Protein AF-A0A9D6KT44-F1 (afdb_monomer)

Sequence (213 aa):
MSDDQQPDPRRIDWAKLRASAAQQHIAELLDRRTWTWRRISSAVAGVVLLVVVSLWVWIYWGLPQVPNADALWALNRQQSTMFLDRNGQVLGVRGPYYGQRVHLHDLPTFVPQAFIAIEDRRFYEHEGVDRMAILRAVLANLRAGETRQGASTISQQLARNLFLTPEQSINRKLREMVLASRIERRLTKDEILELYLNRVYLGDQAFGAPKRR

Nearest PDB structures (foldseek):
  3nb6-assembly1_A-2  TM=9.411E-01  e=3.541E-09  Aquifex aeolicus
  2oqo-assembly1_A-2  TM=9.446E-01  e=1.008E-08  Aquifex aeolicus VF5
  3hzs-assembly1_A  TM=8.465E-01  e=2.247E-06  Staphylococcus aureus subsp. aureus MW2
  3dwk-assembly3_C  TM=6.465E-01  e=4.412E-07  Staphylococcus aureus subsp. aureus COL
  3dwk-assembly2_B  TM=6.461E-01  e=5.900E-07  Staphylococcus aureus subsp. aureus COL

Mean predicted aligned error: 12.32 Å

Radius of gyration: 33.9 Å; Cα contacts (8 Å, |Δi|>4): 181; chains: 1; bounding box: 52×41×135 Å

Secondary structure (DSSP, 8-state):
--------TT---HHHHHHHHHHHHHHHHHHHHHHHHHHHHHHHHHHHHHHHHHHHHHHHTTPPP---HHHHHHTT----EEEE-TTS-EEEEES-EE-SPPPGGGS-THHHHHHHHHH-TTGGGSSS--HHHHHHHHHHHHHHTS-------HHHHHHHHHH--S---HHHHHHHHHHHHHHHTTS-HHHHHHHHHHHSEEETTEES-----

Structure (mmCIF, N/CA/C/O backbone):
data_AF-A0A9D6KT44-F1
#
_entry.i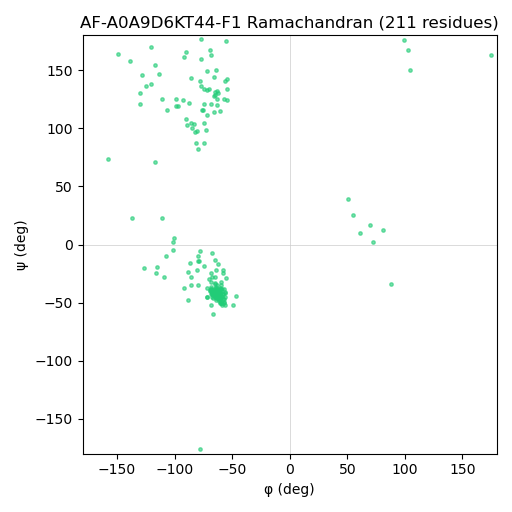d   AF-A0A9D6KT44-F1
#
loop_
_atom_site.group_PDB
_atom_site.id
_atom_site.type_symbol
_atom_site.label_atom_id
_atom_site.label_alt_id
_atom_site.label_comp_id
_atom_site.label_asym_id
_atom_site.label_entity_id
_atom_site.label_seq_id
_atom_site.pdbx_PDB_ins_code
_atom_site.Cartn_x
_atom_site.Cartn_y
_atom_site.Cartn_z
_atom_site.occupancy
_atom_site.B_iso_or_equiv
_atom_site.auth_seq_id
_atom_site.auth_comp_id
_atom_site.auth_asym_id
_atom_site.auth_atom_id
_atom_site.pdbx_PDB_model_num
ATOM 1 N N . MET A 1 1 ? 8.731 -19.744 -92.301 1.00 46.28 1 MET A N 1
ATOM 2 C CA . MET A 1 1 ? 10.198 -19.601 -92.268 1.00 46.28 1 MET A CA 1
ATOM 3 C C . MET A 1 1 ? 10.530 -18.788 -91.024 1.00 46.28 1 MET A C 1
ATOM 5 O O . MET A 1 1 ? 10.493 -17.568 -91.072 1.00 46.28 1 MET A O 1
ATOM 9 N N . SER A 1 2 ? 10.653 -19.451 -89.876 1.00 46.78 2 SER A N 1
ATOM 10 C CA . SER A 1 2 ? 11.045 -18.821 -88.611 1.00 46.78 2 SER A CA 1
ATOM 11 C C . SER A 1 2 ? 12.563 -18.900 -88.522 1.00 46.78 2 SER A C 1
ATOM 13 O O . SER A 1 2 ? 13.105 -19.995 -88.399 1.00 46.78 2 SER A O 1
ATOM 15 N N . ASP A 1 3 ? 13.218 -17.755 -88.685 1.00 51.78 3 ASP A N 1
ATOM 16 C CA . ASP A 1 3 ? 14.666 -17.607 -88.567 1.00 51.78 3 ASP A CA 1
ATOM 17 C C . ASP A 1 3 ? 15.029 -17.716 -87.078 1.00 51.78 3 ASP A C 1
ATOM 19 O O . ASP A 1 3 ? 14.792 -16.795 -86.293 1.00 51.78 3 ASP A O 1
ATOM 23 N N . ASP A 1 4 ? 15.473 -18.904 -86.667 1.00 55.44 4 ASP A N 1
ATOM 24 C CA . ASP A 1 4 ? 15.859 -19.205 -85.290 1.00 55.44 4 ASP A CA 1
ATOM 25 C C . ASP A 1 4 ? 17.284 -18.687 -85.074 1.00 55.44 4 ASP A C 1
ATOM 27 O O . ASP A 1 4 ? 18.287 -19.353 -85.340 1.00 55.44 4 ASP A O 1
ATOM 31 N N . GLN A 1 5 ? 17.367 -17.413 -84.696 1.00 61.19 5 GLN A N 1
ATOM 32 C CA . GLN A 1 5 ? 18.619 -16.693 -84.522 1.00 61.19 5 GLN A CA 1
ATOM 33 C C . GLN A 1 5 ? 19.289 -17.154 -83.223 1.00 61.19 5 GLN A C 1
ATOM 35 O O . GLN A 1 5 ? 19.084 -16.601 -82.140 1.00 61.19 5 GLN A O 1
ATOM 40 N N . GLN A 1 6 ? 20.079 -18.218 -83.333 1.00 60.72 6 GLN A N 1
ATOM 41 C CA . GLN A 1 6 ? 20.794 -18.806 -82.209 1.00 60.72 6 GLN A CA 1
ATOM 42 C C . GLN A 1 6 ? 21.803 -17.781 -81.646 1.00 60.72 6 GLN A C 1
ATOM 44 O O . GLN A 1 6 ? 22.610 -17.232 -82.403 1.00 60.72 6 GLN A O 1
ATOM 49 N N . PRO A 1 7 ? 21.753 -17.458 -80.340 1.00 59.56 7 PRO A N 1
ATOM 50 C CA . PRO A 1 7 ? 22.531 -16.359 -79.778 1.00 59.56 7 PRO A CA 1
ATOM 51 C C . PRO A 1 7 ? 24.038 -16.633 -79.865 1.00 59.56 7 PRO A C 1
ATOM 53 O O . PRO A 1 7 ? 24.511 -17.678 -79.423 1.00 59.56 7 PRO A O 1
ATOM 56 N N . ASP A 1 8 ? 24.789 -15.670 -80.414 1.00 66.56 8 ASP A N 1
ATOM 57 C CA . ASP A 1 8 ? 26.250 -15.728 -80.540 1.00 66.56 8 ASP A CA 1
ATOM 58 C C . ASP A 1 8 ? 26.914 -15.829 -79.149 1.00 66.56 8 ASP A C 1
ATOM 60 O O . ASP A 1 8 ? 26.848 -14.870 -78.368 1.00 66.56 8 ASP A O 1
ATOM 64 N N . PRO A 1 9 ? 27.594 -16.948 -78.829 1.00 60.88 9 PRO A N 1
ATOM 65 C CA . PRO A 1 9 ? 28.197 -17.176 -77.519 1.00 60.88 9 PRO A CA 1
ATOM 66 C C . PRO A 1 9 ? 29.373 -16.236 -77.205 1.00 60.88 9 PRO A C 1
ATOM 68 O O . PRO A 1 9 ? 29.869 -16.243 -76.079 1.00 60.88 9 PRO A O 1
ATOM 71 N N . ARG A 1 10 ? 29.841 -15.425 -78.166 1.00 66.06 10 ARG A N 1
ATOM 72 C CA . ARG A 1 10 ? 30.948 -14.471 -77.982 1.00 66.06 10 ARG A CA 1
ATOM 73 C C . ARG A 1 10 ? 30.487 -13.023 -77.799 1.00 66.06 10 ARG A C 1
ATOM 75 O O . ARG A 1 10 ? 31.316 -12.153 -77.523 1.00 66.06 10 ARG A O 1
ATOM 82 N N . ARG A 1 11 ? 29.186 -12.735 -77.920 1.00 70.00 11 ARG A N 1
ATOM 83 C CA . ARG A 1 11 ? 28.654 -11.374 -77.788 1.00 70.00 11 ARG A CA 1
ATOM 84 C C . ARG A 1 11 ? 28.408 -11.030 -76.320 1.00 70.00 11 ARG A C 1
ATOM 86 O O . ARG A 1 11 ? 27.397 -11.400 -75.730 1.00 70.00 11 ARG A O 1
ATOM 93 N N . ILE A 1 12 ? 29.341 -10.279 -75.738 1.00 73.69 12 ILE A N 1
ATOM 94 C CA . ILE A 1 12 ? 29.220 -9.763 -74.371 1.00 73.69 12 ILE A CA 1
ATOM 95 C C . ILE A 1 12 ? 28.064 -8.755 -74.314 1.00 73.69 12 ILE A C 1
ATOM 97 O O . ILE A 1 12 ? 28.115 -7.681 -74.918 1.00 73.69 12 ILE A O 1
ATOM 101 N N . ASP A 1 13 ? 27.016 -9.102 -73.569 1.00 80.38 13 ASP A N 1
ATOM 102 C CA . ASP A 1 13 ? 25.871 -8.230 -73.315 1.00 80.38 13 ASP A CA 1
ATOM 103 C C . ASP A 1 13 ? 26.225 -7.213 -72.218 1.00 80.38 13 ASP A C 1
ATOM 105 O O . ASP A 1 13 ? 25.950 -7.382 -71.026 1.00 80.38 13 ASP A O 1
ATOM 109 N N . TRP A 1 14 ? 26.894 -6.139 -72.640 1.00 75.62 14 TRP A N 1
ATOM 110 C CA . TRP A 1 14 ? 27.321 -5.043 -71.771 1.00 75.62 14 TRP A CA 1
ATOM 111 C C . TRP A 1 14 ? 26.160 -4.367 -71.032 1.00 75.62 14 TRP A C 1
ATOM 113 O O . TRP A 1 14 ? 26.375 -3.793 -69.963 1.00 75.62 14 TRP A O 1
ATOM 123 N N . ALA A 1 15 ? 24.937 -4.439 -71.567 1.00 77.94 15 ALA A N 1
ATOM 124 C CA . ALA A 1 15 ? 23.755 -3.892 -70.912 1.00 77.94 15 ALA A CA 1
ATOM 125 C C . ALA A 1 15 ? 23.357 -4.742 -69.698 1.00 77.94 15 ALA A C 1
ATOM 127 O O . ALA A 1 15 ? 23.152 -4.190 -68.615 1.00 77.94 15 ALA A O 1
ATOM 128 N N . LYS A 1 16 ? 23.344 -6.076 -69.836 1.00 77.88 16 LYS A N 1
ATOM 129 C CA . LYS A 1 16 ? 23.102 -6.990 -68.706 1.00 77.88 16 LYS A CA 1
ATOM 130 C C . LYS A 1 16 ? 24.170 -6.871 -67.626 1.00 77.88 16 LYS A C 1
ATOM 132 O O . LYS A 1 16 ? 23.817 -6.776 -66.457 1.00 77.88 16 LYS A O 1
ATOM 137 N N . LEU A 1 17 ? 25.447 -6.800 -68.009 1.00 77.62 17 LEU A N 1
ATOM 138 C CA . LEU A 1 17 ? 26.560 -6.657 -67.061 1.00 77.62 17 LEU A CA 1
ATOM 139 C C . LEU A 1 17 ? 26.494 -5.350 -66.258 1.00 77.62 17 LEU A C 1
ATOM 141 O O . LEU A 1 17 ? 26.732 -5.345 -65.051 1.00 77.62 17 LEU A O 1
ATOM 145 N N . ARG A 1 18 ? 26.136 -4.234 -66.906 1.00 78.06 18 ARG A N 1
ATOM 146 C CA . ARG A 1 18 ? 25.949 -2.946 -66.220 1.00 78.06 18 ARG A CA 1
ATOM 147 C C . ARG A 1 18 ? 24.720 -2.954 -65.312 1.00 78.06 18 ARG A C 1
ATOM 149 O O . ARG A 1 18 ? 24.795 -2.427 -64.205 1.00 78.06 18 ARG A O 1
ATOM 156 N N . ALA A 1 19 ? 23.621 -3.573 -65.743 1.00 77.88 19 ALA A N 1
ATOM 157 C CA . ALA A 1 19 ? 22.413 -3.705 -64.934 1.00 77.88 19 ALA A CA 1
ATOM 158 C C . ALA A 1 19 ? 22.646 -4.584 -63.696 1.00 77.88 19 ALA A C 1
ATOM 160 O O . ALA A 1 19 ? 22.266 -4.188 -62.597 1.00 77.88 19 ALA A O 1
ATOM 161 N N . SER A 1 20 ? 23.333 -5.722 -63.841 1.00 77.69 20 SER A N 1
ATOM 162 C CA . SER A 1 20 ? 23.670 -6.594 -62.713 1.00 77.69 20 SER A CA 1
ATOM 163 C C . SER A 1 20 ? 24.650 -5.931 -61.749 1.00 77.69 20 SER A C 1
ATOM 165 O O . SER A 1 20 ? 24.469 -6.045 -60.543 1.00 77.69 20 SER A O 1
ATOM 167 N N . ALA A 1 21 ? 25.644 -5.186 -62.247 1.00 78.25 21 ALA A N 1
ATOM 168 C CA . ALA A 1 21 ? 26.575 -4.445 -61.395 1.00 78.25 21 ALA A CA 1
ATOM 169 C C . ALA A 1 21 ? 25.874 -3.314 -60.619 1.00 78.25 21 ALA A C 1
ATOM 171 O O . ALA A 1 21 ? 26.105 -3.151 -59.422 1.00 78.25 21 ALA A O 1
ATOM 172 N N . ALA A 1 22 ? 24.965 -2.571 -61.263 1.00 77.25 22 ALA A N 1
ATOM 173 C CA . ALA A 1 22 ? 24.157 -1.547 -60.598 1.00 77.25 22 ALA A CA 1
ATOM 174 C C . ALA A 1 22 ? 23.205 -2.155 -59.552 1.00 77.25 22 ALA A C 1
ATOM 176 O O . ALA A 1 22 ? 23.093 -1.637 -58.443 1.00 77.25 22 ALA A O 1
ATOM 177 N N . GLN A 1 23 ? 22.565 -3.285 -59.872 1.00 79.44 23 GLN A N 1
ATOM 178 C CA . GLN A 1 23 ? 21.708 -4.020 -58.938 1.00 79.44 23 GLN A CA 1
ATOM 179 C C . GLN A 1 23 ? 22.494 -4.568 -57.742 1.00 79.44 23 GLN A C 1
ATOM 181 O O . GLN A 1 23 ? 22.032 -4.439 -56.612 1.00 79.44 23 GLN A O 1
ATOM 186 N N . GLN A 1 24 ? 23.689 -5.121 -57.965 1.00 80.25 24 GLN A N 1
ATOM 187 C CA . GLN A 1 24 ? 24.575 -5.600 -56.900 1.00 80.25 24 GLN A CA 1
ATOM 188 C C . GLN A 1 24 ? 25.025 -4.458 -55.987 1.00 80.25 24 GLN A C 1
ATOM 190 O O . GLN A 1 24 ? 24.974 -4.599 -54.770 1.00 80.25 24 GLN A O 1
ATOM 195 N N . HIS A 1 25 ? 25.384 -3.304 -56.553 1.00 78.25 25 HIS A N 1
ATOM 196 C CA . HIS A 1 25 ? 25.799 -2.146 -55.765 1.00 78.25 25 HIS A CA 1
ATOM 197 C C . HIS A 1 25 ? 24.643 -1.567 -54.929 1.00 78.25 25 HIS A C 1
ATOM 199 O O . HIS A 1 25 ? 24.823 -1.240 -53.758 1.00 78.25 25 HIS A O 1
ATOM 205 N N . ILE A 1 26 ? 23.427 -1.498 -55.485 1.00 76.44 26 ILE A N 1
ATOM 206 C CA . ILE A 1 26 ? 22.224 -1.075 -54.746 1.00 76.44 26 ILE A CA 1
ATOM 207 C C . ILE A 1 26 ? 21.877 -2.081 -53.641 1.00 76.44 26 ILE A C 1
ATOM 209 O O . ILE A 1 26 ? 21.564 -1.670 -52.524 1.00 76.44 26 ILE A O 1
ATOM 213 N N . ALA A 1 27 ? 21.964 -3.385 -53.921 1.00 75.25 27 ALA A N 1
ATOM 214 C CA . ALA A 1 27 ? 21.748 -4.430 -52.925 1.00 75.25 27 ALA A CA 1
ATOM 215 C C . ALA A 1 27 ? 22.768 -4.338 -51.779 1.00 75.25 27 ALA A C 1
ATOM 217 O O . ALA A 1 27 ? 22.380 -4.424 -50.619 1.00 75.25 27 ALA A O 1
ATOM 218 N N . GLU A 1 28 ? 24.039 -4.070 -52.082 1.00 77.12 28 GLU A N 1
ATOM 219 C CA . GLU A 1 28 ? 25.091 -3.898 -51.078 1.00 77.12 28 GLU A CA 1
ATOM 220 C C . GLU A 1 28 ? 24.877 -2.640 -50.215 1.00 77.12 28 GLU A C 1
ATOM 222 O O . GLU A 1 28 ? 25.046 -2.682 -48.996 1.00 77.12 28 GLU A O 1
ATOM 227 N N . LEU A 1 29 ? 24.444 -1.521 -50.808 1.00 74.38 29 LEU A N 1
ATOM 228 C CA . LEU A 1 29 ? 24.107 -0.300 -50.064 1.00 74.38 29 LEU A CA 1
ATOM 229 C C . LEU A 1 29 ? 22.878 -0.491 -49.162 1.00 74.38 29 LEU A C 1
ATOM 231 O O . LEU A 1 29 ? 22.859 -0.009 -48.024 1.00 74.38 29 LEU A O 1
ATOM 235 N N . LEU A 1 30 ? 21.858 -1.203 -49.649 1.00 72.31 30 LEU A N 1
ATOM 236 C CA . LEU A 1 30 ? 20.667 -1.539 -48.868 1.00 72.31 30 LEU A CA 1
ATOM 237 C C . LEU A 1 30 ? 20.995 -2.519 -47.734 1.00 72.31 30 LEU A C 1
ATOM 239 O O . LEU A 1 30 ? 20.536 -2.301 -46.615 1.00 72.31 30 LEU A O 1
ATOM 243 N N . ASP A 1 31 ? 21.826 -3.533 -47.980 1.00 72.50 31 ASP A N 1
ATOM 244 C CA . ASP A 1 31 ? 22.242 -4.518 -46.975 1.00 72.50 31 ASP A CA 1
ATOM 245 C C . ASP A 1 31 ? 23.133 -3.891 -45.890 1.00 72.50 31 ASP A C 1
ATOM 247 O O . ASP A 1 31 ? 22.896 -4.067 -44.696 1.00 72.50 31 ASP A O 1
ATOM 251 N N . ARG A 1 32 ? 24.082 -3.019 -46.261 1.00 65.25 32 ARG A N 1
ATOM 252 C CA . ARG A 1 32 ? 24.872 -2.238 -45.287 1.00 65.25 32 ARG A CA 1
ATOM 253 C C . ARG A 1 32 ? 23.987 -1.340 -44.415 1.00 65.25 32 ARG A C 1
ATOM 255 O O . ARG A 1 32 ? 24.233 -1.191 -43.212 1.00 65.25 32 ARG A O 1
ATOM 262 N N . ARG A 1 33 ? 22.929 -0.758 -44.989 1.00 65.88 33 ARG A N 1
ATOM 263 C CA . ARG A 1 33 ? 21.949 0.047 -44.248 1.00 65.88 33 ARG A CA 1
ATOM 264 C C . ARG A 1 33 ? 21.128 -0.830 -43.296 1.00 65.88 33 ARG A C 1
ATOM 266 O O . ARG A 1 33 ? 21.079 -0.540 -42.106 1.00 65.88 33 ARG A O 1
ATOM 273 N N . THR A 1 34 ? 20.523 -1.926 -43.743 1.00 65.50 34 THR A N 1
ATOM 274 C CA . THR A 1 34 ? 19.721 -2.798 -42.858 1.00 65.50 34 THR A CA 1
ATOM 275 C C . THR A 1 34 ? 20.569 -3.478 -41.778 1.00 65.50 34 THR A C 1
ATOM 277 O O . THR A 1 34 ? 20.106 -3.646 -40.648 1.00 65.50 34 THR A O 1
ATOM 280 N N . TRP A 1 35 ? 21.829 -3.802 -42.069 1.00 64.75 35 TRP A N 1
ATOM 281 C CA . TRP A 1 35 ? 22.775 -4.384 -41.119 1.00 64.75 35 TRP A CA 1
ATOM 282 C C . TRP A 1 35 ? 23.195 -3.404 -40.012 1.00 64.75 35 TRP A C 1
ATOM 284 O O . TRP A 1 35 ? 23.251 -3.784 -38.839 1.00 64.75 35 TRP A O 1
ATOM 294 N N . THR A 1 36 ? 23.411 -2.124 -40.340 1.00 76.50 36 THR A N 1
ATOM 295 C CA . THR A 1 36 ? 23.687 -1.075 -39.338 1.00 76.50 36 THR A CA 1
ATOM 296 C C . THR A 1 36 ? 22.462 -0.776 -38.470 1.00 76.50 36 THR A C 1
ATOM 298 O O . THR A 1 36 ? 22.588 -0.733 -37.246 1.00 76.50 36 THR A O 1
ATOM 301 N N . TRP A 1 37 ? 21.261 -0.689 -39.055 1.00 76.19 37 TRP A N 1
ATOM 302 C CA . TRP A 1 37 ? 20.013 -0.529 -38.296 1.00 76.19 37 TRP A CA 1
ATOM 303 C C . TRP A 1 37 ? 19.698 -1.739 -37.405 1.00 76.19 37 TRP A C 1
ATOM 305 O O . TRP A 1 37 ? 19.280 -1.549 -36.264 1.00 76.19 37 TRP A O 1
ATOM 315 N N . ARG A 1 38 ? 19.970 -2.977 -37.849 1.00 82.44 38 ARG A N 1
ATOM 316 C CA . ARG A 1 38 ? 19.854 -4.179 -37.001 1.00 82.44 38 ARG A CA 1
ATOM 317 C C . ARG A 1 38 ? 20.780 -4.104 -35.791 1.00 82.44 38 ARG A C 1
ATOM 319 O O . ARG A 1 38 ? 20.315 -4.325 -34.677 1.00 82.44 38 ARG A O 1
ATOM 326 N N . ARG A 1 39 ? 22.049 -3.722 -35.974 1.00 85.50 39 ARG A N 1
ATOM 327 C CA . ARG A 1 39 ? 23.003 -3.540 -34.865 1.00 85.50 39 ARG A CA 1
ATOM 328 C C . ARG A 1 39 ? 22.553 -2.459 -33.883 1.00 85.50 39 ARG A C 1
ATOM 330 O O . ARG A 1 39 ? 22.525 -2.719 -32.682 1.00 85.50 39 ARG A O 1
ATOM 337 N N . ILE A 1 40 ? 22.127 -1.299 -34.384 1.00 87.94 40 ILE A N 1
ATOM 338 C CA . ILE A 1 40 ? 21.589 -0.212 -33.550 1.00 87.94 40 ILE A CA 1
ATOM 339 C C . ILE A 1 40 ? 20.349 -0.691 -32.787 1.00 87.94 40 ILE A C 1
ATOM 341 O O . ILE A 1 40 ? 20.288 -0.530 -31.574 1.00 87.94 40 ILE A O 1
ATOM 345 N N . SER A 1 41 ? 19.401 -1.353 -33.455 1.00 88.06 41 SER A N 1
ATOM 346 C CA . SER A 1 41 ? 18.192 -1.877 -32.808 1.00 88.06 41 SER A CA 1
ATOM 347 C C . SER A 1 41 ? 18.507 -2.921 -31.732 1.00 88.06 41 SER A C 1
ATOM 349 O O . SER A 1 41 ? 17.925 -2.870 -30.653 1.00 88.06 41 SER A O 1
ATOM 351 N N . SER A 1 42 ? 19.481 -3.811 -31.966 1.00 91.69 42 SER A N 1
ATOM 352 C CA . SER A 1 42 ? 19.925 -4.789 -30.967 1.00 91.69 42 SER A CA 1
ATOM 353 C C . SER A 1 42 ? 20.641 -4.136 -29.785 1.00 91.69 42 SER A C 1
ATOM 355 O O . SER A 1 42 ? 20.438 -4.553 -28.649 1.00 91.69 42 SER A O 1
ATOM 357 N N . ALA A 1 43 ? 21.422 -3.078 -30.027 1.00 92.25 43 ALA A N 1
ATOM 358 C CA . ALA A 1 43 ? 22.074 -2.315 -28.970 1.00 92.25 43 ALA A CA 1
ATOM 359 C C . ALA A 1 43 ? 21.040 -1.565 -28.119 1.00 92.25 43 ALA A C 1
ATOM 361 O O . ALA A 1 43 ? 21.081 -1.647 -26.895 1.00 92.25 43 ALA A O 1
ATOM 362 N N . VAL A 1 44 ? 20.062 -0.910 -28.754 1.00 94.19 44 VAL A N 1
ATOM 363 C CA . VAL A 1 44 ? 18.945 -0.247 -28.065 1.00 94.19 44 VAL A CA 1
ATOM 364 C C . VAL A 1 44 ? 18.133 -1.259 -27.259 1.00 94.19 44 VAL A C 1
ATOM 366 O O . VAL A 1 44 ? 17.871 -1.019 -26.085 1.00 94.19 44 VAL A O 1
ATOM 369 N N . ALA A 1 45 ? 17.789 -2.413 -27.835 1.00 94.25 45 ALA A N 1
ATOM 370 C CA . ALA A 1 45 ? 17.084 -3.474 -27.121 1.00 94.25 45 ALA A CA 1
ATOM 371 C C . ALA A 1 45 ? 17.885 -3.988 -25.913 1.00 94.25 45 ALA A C 1
ATOM 373 O O . ALA A 1 45 ? 17.318 -4.171 -24.838 1.00 94.25 45 ALA A O 1
ATOM 374 N N . GLY A 1 46 ? 19.204 -4.158 -26.061 1.00 95.81 46 GLY A N 1
ATOM 375 C CA . GLY A 1 46 ? 20.099 -4.529 -24.965 1.00 95.81 46 GLY A CA 1
ATOM 376 C C . GLY A 1 46 ? 20.120 -3.489 -23.843 1.00 95.81 46 GLY A C 1
ATOM 377 O O . GLY A 1 46 ? 19.995 -3.845 -22.674 1.00 95.81 46 GLY A O 1
ATOM 378 N N . VAL A 1 47 ? 20.198 -2.199 -24.182 1.00 95.38 47 VAL A N 1
ATOM 379 C CA . VAL A 1 47 ? 20.141 -1.102 -23.201 1.00 95.38 47 VAL A CA 1
ATOM 380 C C . VAL A 1 47 ? 18.785 -1.061 -22.496 1.00 95.38 47 VAL A C 1
ATOM 382 O O . VAL A 1 47 ? 18.741 -0.972 -21.271 1.00 95.38 47 VAL A O 1
ATOM 385 N N . VAL A 1 48 ? 17.678 -1.178 -23.234 1.00 95.69 48 VAL A N 1
ATOM 386 C CA . VAL A 1 48 ? 16.327 -1.222 -22.653 1.00 95.69 48 VAL A CA 1
ATOM 387 C C . VAL A 1 48 ? 16.192 -2.403 -21.694 1.00 95.69 48 VAL A C 1
ATOM 389 O O . VAL A 1 48 ? 15.701 -2.229 -20.580 1.00 95.69 48 VAL A O 1
ATOM 392 N N . LEU A 1 49 ? 16.678 -3.585 -22.080 1.00 95.94 49 LEU A N 1
ATOM 393 C CA . LEU A 1 49 ? 16.675 -4.763 -21.218 1.00 95.94 49 LEU A CA 1
ATOM 394 C C . LEU A 1 49 ? 17.480 -4.523 -19.936 1.00 95.94 49 LEU A C 1
ATOM 396 O O . LEU A 1 49 ? 16.984 -4.815 -18.850 1.00 95.94 49 LEU A O 1
ATOM 400 N N . LEU A 1 50 ? 18.683 -3.953 -20.037 1.00 96.56 50 LEU A N 1
ATOM 401 C CA . LEU A 1 50 ? 19.507 -3.628 -18.870 1.00 96.56 50 LEU A CA 1
ATOM 402 C C . LEU A 1 50 ? 18.808 -2.641 -17.933 1.00 96.56 50 LEU A C 1
ATOM 404 O O . LEU A 1 50 ? 18.833 -2.841 -16.719 1.00 96.56 50 LEU A O 1
ATOM 408 N N . VAL A 1 51 ? 18.149 -1.612 -18.471 1.00 95.25 51 VAL A N 1
ATOM 409 C CA . VAL A 1 51 ? 17.375 -0.648 -17.674 1.00 95.25 51 VAL A CA 1
ATOM 410 C C . VAL A 1 51 ? 16.210 -1.338 -16.966 1.00 95.25 51 VAL A C 1
ATOM 412 O O . VAL A 1 51 ? 16.026 -1.144 -15.765 1.00 95.25 51 VAL A O 1
ATOM 415 N N . VAL A 1 52 ? 15.454 -2.184 -17.670 1.00 94.44 52 VAL A N 1
ATOM 416 C CA . VAL A 1 52 ? 14.329 -2.934 -17.090 1.00 94.44 52 VAL A CA 1
ATOM 417 C C . VAL A 1 52 ? 14.807 -3.875 -15.984 1.00 94.44 52 VAL A C 1
ATOM 419 O O . VAL A 1 52 ? 14.226 -3.879 -14.901 1.00 94.44 52 VAL A O 1
ATOM 422 N N . VAL A 1 53 ? 15.885 -4.629 -16.215 1.00 94.94 53 VAL A N 1
ATOM 423 C CA . VAL A 1 53 ? 16.472 -5.529 -15.211 1.00 94.94 53 VAL A CA 1
ATOM 424 C C . VAL A 1 53 ? 16.992 -4.740 -14.011 1.00 94.94 53 VAL A C 1
ATOM 426 O O . VAL A 1 53 ? 16.728 -5.122 -12.876 1.00 94.94 53 VAL A O 1
ATOM 429 N N . SER A 1 54 ? 17.665 -3.612 -14.235 1.00 93.00 54 SER A N 1
ATOM 430 C CA . SER A 1 54 ? 18.183 -2.763 -13.155 1.00 93.00 54 SER A CA 1
ATOM 431 C C . SER A 1 54 ? 17.057 -2.187 -12.299 1.00 93.00 54 SER A C 1
ATOM 433 O O . SER A 1 54 ? 17.131 -2.230 -11.073 1.00 93.00 54 SER A O 1
ATOM 435 N N . LEU A 1 55 ? 15.979 -1.705 -12.928 1.00 90.44 55 LEU A N 1
ATOM 436 C CA . LEU A 1 55 ? 14.778 -1.243 -12.228 1.00 90.44 55 LEU A CA 1
ATOM 437 C C . LEU A 1 55 ? 14.105 -2.377 -11.454 1.00 90.44 55 LEU A C 1
ATOM 439 O O . LEU A 1 55 ? 13.693 -2.179 -10.311 1.00 90.44 55 LEU A O 1
ATOM 443 N N . TRP A 1 56 ? 14.016 -3.568 -12.049 1.00 91.69 56 TRP A N 1
ATOM 444 C CA . TRP A 1 56 ? 13.463 -4.743 -11.387 1.00 91.69 56 TRP A CA 1
ATOM 445 C C . TRP A 1 56 ? 14.280 -5.097 -10.143 1.00 91.69 56 TRP A C 1
ATOM 447 O O . TRP A 1 56 ? 13.727 -5.183 -9.050 1.00 91.69 56 TRP A O 1
ATOM 457 N N . VAL A 1 57 ? 15.606 -5.191 -10.261 1.00 92.12 57 VAL A N 1
ATOM 458 C CA . VAL A 1 57 ? 16.488 -5.413 -9.109 1.00 92.12 57 VAL A CA 1
ATOM 459 C C . VAL A 1 57 ? 16.275 -4.317 -8.065 1.00 92.12 57 VAL A C 1
ATOM 461 O O . VAL A 1 57 ? 16.007 -4.632 -6.915 1.00 92.12 57 VAL A O 1
ATOM 464 N N . TRP A 1 58 ? 16.285 -3.042 -8.446 1.00 89.62 58 T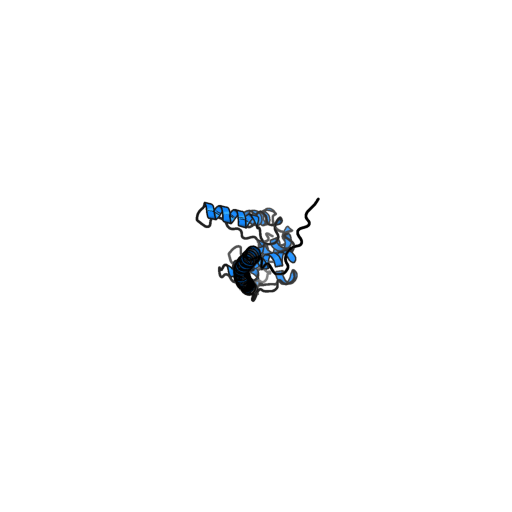RP A N 1
ATOM 465 C CA . TRP A 1 58 ? 16.131 -1.915 -7.520 1.00 89.62 58 TRP A CA 1
ATOM 466 C C . TRP A 1 58 ? 14.801 -1.908 -6.733 1.00 89.62 58 TRP A C 1
ATOM 468 O O . TRP A 1 58 ? 14.781 -1.586 -5.537 1.00 89.62 58 TRP A O 1
ATOM 478 N N . ILE A 1 59 ? 13.690 -2.298 -7.368 1.00 88.88 59 ILE A N 1
ATOM 479 C CA . ILE A 1 59 ? 12.376 -2.415 -6.710 1.00 88.88 59 ILE A CA 1
ATOM 480 C C . ILE A 1 59 ? 12.347 -3.620 -5.767 1.00 88.88 59 ILE A C 1
ATOM 482 O O . ILE A 1 59 ? 11.857 -3.507 -4.643 1.00 88.88 59 ILE A O 1
ATOM 486 N N . TYR A 1 60 ? 12.856 -4.770 -6.217 1.00 89.06 60 TYR A N 1
ATOM 487 C CA . TYR A 1 60 ? 12.732 -6.035 -5.490 1.00 89.06 60 TYR A CA 1
ATOM 488 C C . TYR A 1 60 ? 13.832 -6.263 -4.447 1.00 89.06 60 TYR A C 1
ATOM 490 O O . TYR A 1 60 ? 13.671 -7.103 -3.557 1.00 89.06 60 TYR A O 1
ATOM 498 N N . TRP A 1 61 ? 14.924 -5.503 -4.512 1.00 89.25 61 TRP A N 1
ATOM 499 C CA . TRP A 1 61 ? 16.052 -5.631 -3.600 1.00 89.25 61 TRP A CA 1
ATOM 500 C C . TRP A 1 61 ? 15.653 -5.322 -2.157 1.00 89.25 61 TRP A C 1
ATOM 502 O O . TRP A 1 61 ? 15.217 -4.212 -1.831 1.00 89.25 61 TRP A O 1
ATOM 512 N N . GLY A 1 62 ? 15.832 -6.310 -1.279 1.00 84.25 62 GLY A N 1
ATOM 513 C CA . GLY A 1 62 ? 15.500 -6.193 0.140 1.00 84.25 62 GLY A CA 1
ATOM 514 C C . GLY A 1 62 ? 13.998 -6.134 0.431 1.00 84.25 62 GLY A C 1
ATOM 515 O O . GLY A 1 62 ? 13.619 -5.705 1.517 1.00 84.25 62 GLY A O 1
ATOM 516 N N . LEU A 1 63 ? 13.129 -6.532 -0.511 1.00 86.88 63 LEU A N 1
ATOM 517 C CA . LEU A 1 63 ? 11.705 -6.686 -0.210 1.00 86.88 63 LEU A CA 1
ATOM 518 C C . LEU A 1 63 ? 11.499 -7.829 0.795 1.00 86.88 63 LEU A C 1
ATOM 520 O O . LEU A 1 63 ? 11.937 -8.952 0.524 1.00 86.88 63 LEU A O 1
ATOM 524 N N . PRO A 1 64 ? 10.779 -7.595 1.906 1.00 84.69 64 PRO A N 1
ATOM 525 C CA . PRO A 1 64 ? 10.454 -8.665 2.832 1.00 84.69 64 PRO A CA 1
ATOM 526 C C . PRO A 1 64 ? 9.551 -9.704 2.160 1.00 84.69 64 PRO A C 1
ATOM 528 O O . PRO A 1 64 ? 8.747 -9.407 1.263 1.00 84.69 64 PRO A O 1
ATOM 531 N N . GLN A 1 65 ? 9.679 -10.952 2.604 1.00 84.88 65 GLN A N 1
ATOM 532 C CA . GLN A 1 65 ? 8.713 -11.983 2.253 1.00 84.88 65 GLN A CA 1
ATOM 533 C C . GLN A 1 65 ? 7.434 -11.748 3.055 1.00 84.88 65 GLN A C 1
ATOM 535 O O . GLN A 1 65 ? 7.486 -11.512 4.260 1.00 84.88 65 GLN A O 1
ATOM 540 N N . VAL A 1 66 ? 6.286 -11.811 2.383 1.00 85.94 66 VAL A N 1
ATOM 541 C CA . VAL A 1 66 ? 4.984 -11.760 3.054 1.00 85.94 66 VAL A CA 1
ATOM 542 C C . VAL A 1 66 ? 4.761 -13.136 3.691 1.00 85.94 66 VAL A C 1
ATOM 544 O O . VAL A 1 66 ? 4.714 -14.127 2.950 1.00 85.94 66 VAL A O 1
ATOM 547 N N . PRO A 1 67 ? 4.688 -13.242 5.029 1.00 85.56 67 PRO A N 1
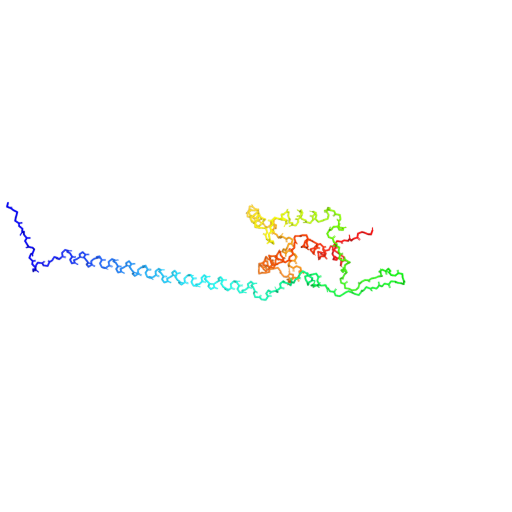ATOM 548 C CA . PRO A 1 67 ? 4.529 -14.525 5.697 1.00 85.56 67 PRO A CA 1
ATOM 549 C C . PRO A 1 67 ? 3.067 -15.005 5.616 1.00 85.56 67 PRO A C 1
ATOM 551 O O . PRO A 1 67 ? 2.238 -14.406 4.928 1.00 85.56 67 PRO A O 1
ATOM 554 N N . ASN A 1 68 ? 2.752 -16.127 6.259 1.00 85.31 68 ASN A N 1
ATOM 555 C CA . ASN A 1 68 ? 1.383 -16.652 6.307 1.00 85.31 68 ASN A CA 1
ATOM 556 C C . ASN A 1 68 ? 0.469 -15.761 7.166 1.00 85.31 68 ASN A C 1
ATOM 558 O O . ASN A 1 68 ? 0.955 -14.911 7.915 1.00 85.31 68 ASN A O 1
ATOM 562 N N . ALA A 1 69 ? -0.846 -15.979 7.071 1.00 78.50 69 ALA A N 1
ATOM 563 C CA . ALA A 1 69 ? -1.865 -15.183 7.756 1.00 78.50 69 ALA A CA 1
ATOM 564 C C . ALA A 1 69 ? -1.571 -14.989 9.255 1.00 78.50 69 ALA A C 1
ATOM 566 O O . ALA A 1 69 ? -1.466 -13.854 9.717 1.00 78.50 69 ALA A O 1
ATOM 567 N N . ASP A 1 70 ? -1.313 -16.068 9.999 1.00 77.25 70 ASP A N 1
ATOM 568 C CA . ASP A 1 70 ? -1.040 -15.998 11.444 1.00 77.25 70 ASP A CA 1
ATOM 569 C C . ASP A 1 70 ? 0.171 -15.125 11.790 1.00 77.25 70 ASP A C 1
ATOM 571 O O . ASP A 1 70 ? 0.165 -14.362 12.760 1.00 77.25 70 ASP A O 1
ATOM 575 N N . ALA A 1 71 ? 1.211 -15.195 10.961 1.00 80.81 71 ALA A N 1
ATOM 576 C CA . ALA A 1 71 ? 2.409 -14.393 11.137 1.00 80.81 71 ALA A CA 1
ATOM 577 C C . ALA A 1 71 ? 2.151 -12.916 10.809 1.00 80.81 71 ALA A C 1
ATOM 579 O O . ALA A 1 71 ? 2.642 -12.054 11.534 1.00 80.81 71 ALA A O 1
ATOM 580 N N . LEU A 1 72 ? 1.335 -12.601 9.791 1.00 82.94 72 LEU A N 1
ATOM 581 C CA . LEU A 1 72 ? 0.918 -11.222 9.489 1.00 82.94 72 LEU A CA 1
ATOM 582 C C . LEU A 1 72 ? 0.227 -10.565 10.691 1.00 82.94 72 LEU A C 1
ATOM 584 O O . LEU A 1 72 ? 0.485 -9.399 10.997 1.00 82.94 72 LEU A O 1
ATOM 588 N N . TRP A 1 73 ? -0.577 -11.331 11.428 1.00 76.19 73 TRP A N 1
ATOM 589 C CA . TRP A 1 73 ? -1.222 -10.865 12.654 1.00 76.19 73 TRP A CA 1
ATOM 590 C C . TRP A 1 73 ? -0.251 -10.598 13.808 1.00 76.19 73 TRP A C 1
ATOM 592 O O . TRP A 1 73 ? -0.544 -9.750 14.656 1.00 76.19 73 TRP A O 1
ATOM 602 N N . ALA A 1 74 ? 0.891 -11.285 13.847 1.00 76.00 74 ALA A N 1
ATOM 603 C CA . ALA A 1 74 ? 1.922 -11.116 14.870 1.00 76.00 74 ALA A CA 1
ATOM 604 C C . ALA A 1 74 ? 2.960 -10.029 14.527 1.00 76.00 74 ALA A C 1
ATOM 606 O O . ALA A 1 74 ? 3.569 -9.461 15.433 1.00 76.00 74 ALA A O 1
ATOM 607 N N . LEU A 1 75 ? 3.148 -9.705 13.242 1.00 73.56 75 LEU A N 1
ATOM 608 C CA . LEU A 1 75 ? 4.148 -8.733 12.788 1.00 73.56 75 LEU A CA 1
ATOM 609 C C . LEU A 1 75 ? 3.977 -7.367 13.450 1.00 73.56 75 LEU A C 1
ATOM 611 O O . LEU A 1 75 ? 2.862 -6.878 13.595 1.00 73.56 75 LEU A O 1
ATOM 615 N N . ASN A 1 76 ? 5.084 -6.710 13.791 1.00 64.50 76 ASN A N 1
ATOM 616 C CA . ASN A 1 76 ? 5.109 -5.312 14.232 1.00 64.50 76 ASN A CA 1
ATOM 617 C C . ASN A 1 76 ? 4.180 -4.987 15.4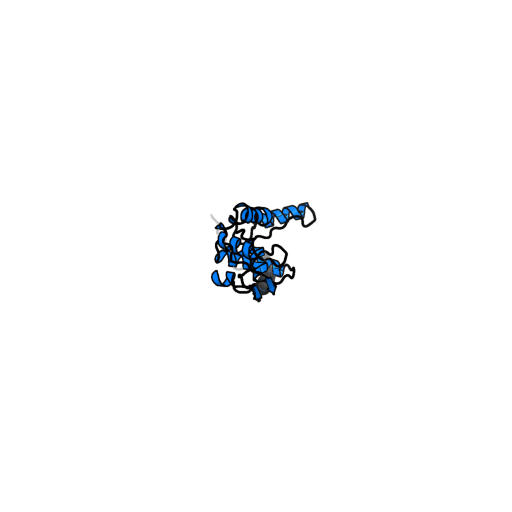31 1.00 64.50 76 ASN A C 1
ATOM 619 O O . ASN A 1 76 ? 3.717 -3.856 15.570 1.00 64.50 76 ASN A O 1
ATOM 623 N N . ARG A 1 77 ? 3.855 -5.977 16.281 1.00 70.75 77 ARG A N 1
ATOM 624 C CA . ARG A 1 77 ? 3.280 -5.733 17.613 1.00 70.75 77 ARG A CA 1
ATOM 625 C C . ARG A 1 77 ? 4.427 -5.438 18.572 1.00 70.75 77 ARG A C 1
ATOM 627 O O . ARG A 1 77 ? 5.151 -6.346 18.970 1.00 70.75 77 ARG A O 1
ATOM 634 N N . GLN A 1 78 ? 4.608 -4.169 18.920 1.00 64.25 78 GLN A N 1
ATOM 635 C CA . GLN A 1 78 ? 5.533 -3.803 19.990 1.00 64.25 78 GLN A CA 1
ATOM 636 C C . GLN A 1 78 ? 5.015 -4.355 21.327 1.00 64.25 78 GLN A C 1
ATOM 638 O O . GLN A 1 78 ? 3.808 -4.423 21.559 1.00 64.25 78 GLN A O 1
ATOM 643 N N . GLN A 1 79 ? 5.921 -4.785 22.202 1.00 62.06 79 GLN A N 1
ATOM 644 C CA . GLN A 1 79 ? 5.537 -5.238 23.536 1.00 62.06 79 GLN A CA 1
ATOM 645 C C . GLN A 1 79 ? 5.079 -4.037 24.374 1.00 62.06 79 GLN A C 1
ATOM 647 O O . GLN A 1 79 ? 5.741 -2.999 24.387 1.00 62.06 79 GLN A O 1
ATOM 652 N N . SER A 1 80 ? 3.951 -4.184 25.069 1.00 71.75 80 SER A N 1
ATOM 653 C CA . SER A 1 80 ? 3.414 -3.178 25.987 1.00 71.75 80 SER A CA 1
ATOM 654 C C . SER A 1 80 ? 3.290 -3.755 27.389 1.00 71.75 80 SER A C 1
ATOM 656 O O . SER A 1 80 ? 2.791 -4.870 27.553 1.00 71.75 80 SER A O 1
ATOM 658 N N . THR A 1 81 ? 3.661 -2.976 28.398 1.00 79.56 81 THR A N 1
ATOM 659 C CA . THR A 1 81 ? 3.436 -3.329 29.803 1.00 79.56 81 THR A CA 1
ATOM 660 C C . THR A 1 81 ? 2.167 -2.642 30.286 1.00 79.56 81 THR A C 1
ATOM 662 O O . THR A 1 81 ? 2.085 -1.415 30.268 1.00 79.56 81 THR A O 1
ATOM 665 N N . MET A 1 82 ? 1.176 -3.424 30.714 1.00 82.56 82 MET A N 1
ATOM 666 C CA . MET A 1 82 ? -0.080 -2.918 31.269 1.00 82.56 82 MET A CA 1
ATOM 667 C C . MET A 1 82 ? -0.031 -2.965 32.796 1.00 82.56 82 MET A C 1
ATOM 669 O O . MET A 1 82 ? 0.226 -4.018 33.376 1.00 82.56 82 MET A O 1
ATOM 673 N N . PHE A 1 83 ? -0.284 -1.830 33.439 1.00 85.12 83 PHE A N 1
ATOM 674 C CA . PHE A 1 83 ? -0.409 -1.725 34.888 1.00 85.12 83 PHE A CA 1
ATOM 675 C C . PHE A 1 83 ? -1.883 -1.880 35.265 1.00 85.12 83 PHE A C 1
ATOM 677 O O . PHE A 1 83 ? -2.730 -1.148 34.751 1.00 85.12 83 PHE A O 1
ATOM 684 N N . LEU A 1 84 ? -2.185 -2.837 36.142 1.00 89.06 84 LEU A N 1
ATOM 685 C CA . LEU A 1 84 ? -3.540 -3.147 36.600 1.00 89.06 84 LEU A CA 1
ATOM 686 C C . LEU A 1 84 ? -3.692 -2.808 38.088 1.00 89.06 84 LEU A C 1
ATOM 688 O O . LEU A 1 84 ? -2.738 -2.948 38.855 1.00 89.06 84 LEU A O 1
ATOM 692 N N . ASP A 1 85 ? -4.883 -2.379 38.499 1.00 89.31 85 ASP A N 1
ATOM 693 C CA . ASP A 1 85 ? -5.247 -2.265 39.910 1.00 89.31 85 ASP A CA 1
ATOM 694 C C . ASP A 1 85 ? -5.584 -3.644 40.515 1.00 89.31 85 ASP A C 1
ATOM 696 O O . ASP A 1 85 ? -5.626 -4.669 39.829 1.00 89.31 85 ASP A O 1
ATOM 700 N N . ARG A 1 86 ? -5.869 -3.675 41.823 1.00 91.12 86 ARG A N 1
ATOM 701 C CA . ARG A 1 86 ? -6.251 -4.906 42.543 1.00 91.12 86 ARG A CA 1
ATOM 702 C C . ARG A 1 86 ? -7.550 -5.559 42.042 1.00 91.12 86 ARG A C 1
ATOM 704 O O . ARG A 1 86 ? -7.804 -6.711 42.371 1.00 91.12 86 ARG A O 1
ATOM 711 N N . ASN A 1 87 ? -8.369 -4.820 41.296 1.00 90.56 87 ASN A N 1
ATOM 712 C CA . ASN A 1 87 ? -9.646 -5.251 40.732 1.00 90.56 87 ASN A CA 1
ATOM 713 C C . ASN A 1 87 ? -9.527 -5.598 39.232 1.00 90.56 87 ASN A C 1
ATOM 715 O O . ASN A 1 87 ? -10.533 -5.911 38.597 1.00 90.56 87 ASN A O 1
ATOM 719 N N . GLY A 1 88 ? -8.323 -5.525 38.647 1.00 81.12 88 GLY A N 1
ATOM 720 C CA . GLY A 1 88 ? -8.076 -5.769 37.224 1.00 81.12 88 GLY A CA 1
ATOM 721 C C . GLY A 1 88 ? -8.381 -4.584 36.297 1.00 81.12 88 GLY A C 1
ATOM 722 O O . GLY A 1 88 ? -8.421 -4.764 35.080 1.00 81.12 88 GLY A O 1
ATOM 723 N N . GLN A 1 89 ? -8.599 -3.378 36.828 1.00 84.88 89 GLN A N 1
ATOM 724 C CA . GLN A 1 89 ? -8.772 -2.156 36.036 1.00 84.88 89 GLN A CA 1
ATOM 725 C C . GLN A 1 89 ? -7.423 -1.633 35.536 1.00 84.88 89 GLN A C 1
ATOM 727 O O . GLN A 1 89 ? -6.432 -1.649 36.261 1.00 84.88 89 GLN A O 1
ATOM 732 N N . VAL A 1 90 ? -7.382 -1.135 34.300 1.00 82.81 90 VAL A N 1
ATOM 733 C CA . VAL A 1 90 ? -6.151 -0.611 33.692 1.00 82.81 90 VAL A CA 1
ATOM 734 C C . VAL A 1 90 ? -5.820 0.761 34.281 1.00 82.81 90 VAL A C 1
ATOM 736 O O . VAL A 1 90 ? -6.561 1.715 34.077 1.00 82.81 90 VAL A O 1
ATOM 739 N N . LEU A 1 91 ? -4.691 0.858 34.987 1.00 82.88 91 LEU A N 1
ATOM 740 C CA . LEU A 1 91 ? -4.156 2.108 35.545 1.00 82.88 91 LEU A CA 1
ATOM 741 C C . LEU A 1 91 ? -3.297 2.874 34.535 1.00 82.88 91 LEU A C 1
ATOM 743 O O . LEU A 1 91 ? -3.179 4.093 34.608 1.00 82.88 91 LEU A O 1
ATOM 747 N N . GLY A 1 92 ? -2.675 2.157 33.600 1.00 80.00 92 GLY A N 1
ATOM 748 C CA . GLY A 1 92 ? -1.834 2.750 32.569 1.00 80.00 92 GLY A CA 1
ATOM 749 C C . GLY A 1 92 ? -1.151 1.700 31.705 1.00 80.00 92 GLY A C 1
ATOM 750 O O . GLY A 1 92 ? -1.062 0.526 32.068 1.00 80.00 92 GLY A O 1
ATOM 751 N N . VAL A 1 93 ? -0.658 2.126 30.547 1.00 79.31 93 VAL A N 1
ATOM 752 C CA . VAL A 1 93 ? 0.036 1.267 29.583 1.00 79.31 93 VAL A CA 1
ATOM 753 C C . VAL A 1 93 ? 1.341 1.950 29.204 1.00 79.31 93 VAL A C 1
ATOM 755 O O . VAL A 1 93 ? 1.356 3.133 28.876 1.00 79.31 93 VAL A O 1
ATOM 758 N N . ARG A 1 94 ? 2.450 1.213 29.269 1.00 77.38 94 ARG A N 1
ATOM 759 C CA . ARG A 1 94 ? 3.753 1.667 28.780 1.00 77.38 94 ARG A CA 1
ATOM 760 C C . ARG A 1 94 ? 4.079 0.936 27.482 1.00 77.38 94 ARG A C 1
ATOM 762 O O . ARG A 1 94 ? 4.256 -0.280 27.493 1.00 77.38 94 ARG A O 1
ATOM 769 N N . GLY A 1 95 ? 4.180 1.693 26.393 1.00 67.88 95 GLY A N 1
ATOM 770 C CA . GLY A 1 95 ? 4.257 1.172 25.023 1.00 67.88 95 GLY A CA 1
ATOM 771 C C . GLY A 1 95 ? 2.896 1.241 24.313 1.00 67.88 95 GLY A C 1
ATOM 772 O O . GLY A 1 95 ? 1.914 1.638 24.938 1.00 67.88 95 GLY A O 1
ATOM 773 N N . PRO A 1 96 ? 2.812 0.876 23.021 1.00 63.59 96 PRO A N 1
ATOM 774 C CA . PRO A 1 96 ? 1.571 0.998 22.261 1.00 63.59 96 PRO A CA 1
ATOM 775 C C . PRO A 1 96 ? 0.483 0.077 22.808 1.00 63.59 96 PRO A C 1
ATOM 777 O O . PRO A 1 96 ? 0.714 -1.119 22.995 1.00 63.59 96 PRO A O 1
ATOM 780 N N . TYR A 1 97 ? -0.720 0.608 23.020 1.00 62.84 97 TYR A N 1
ATOM 781 C CA . TYR A 1 97 ? -1.860 -0.213 23.408 1.00 62.84 97 TYR A CA 1
ATOM 782 C C . TYR A 1 97 ? -2.452 -0.883 22.169 1.00 62.84 97 TYR A C 1
ATOM 784 O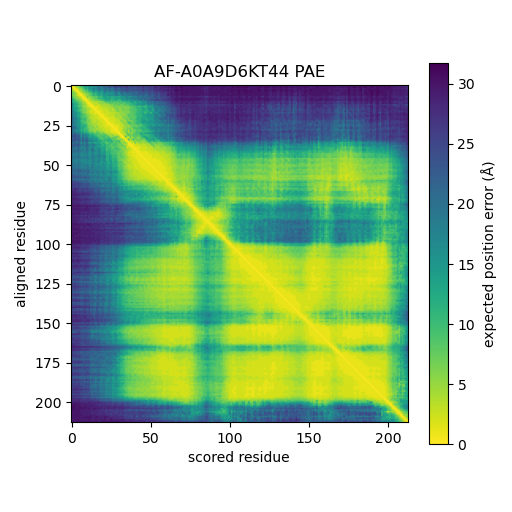 O . TYR A 1 97 ? -3.242 -0.296 21.428 1.00 62.84 97 TYR A O 1
ATOM 792 N N . TYR A 1 98 ? -2.070 -2.137 21.943 1.00 64.81 98 TYR A N 1
ATOM 793 C CA . TYR A 1 98 ? -2.793 -3.003 21.022 1.00 64.81 98 TYR A CA 1
ATOM 794 C C . TYR A 1 98 ? -3.930 -3.654 21.805 1.00 64.81 98 TYR A C 1
ATOM 796 O O . TYR A 1 98 ? -3.690 -4.567 22.598 1.00 64.81 98 TYR A O 1
ATOM 804 N N . GLY A 1 99 ? -5.160 -3.184 21.595 1.00 62.19 99 GLY A N 1
ATOM 805 C CA . GLY A 1 99 ? -6.343 -3.812 22.178 1.00 62.19 99 GLY A CA 1
ATOM 806 C C . GLY A 1 99 ? -6.462 -5.303 21.821 1.00 62.19 99 GLY A C 1
ATOM 807 O O . GLY A 1 99 ? -5.689 -5.868 21.027 1.00 62.19 99 GLY A O 1
ATOM 808 N N . GLN A 1 100 ? -7.462 -5.965 22.410 1.00 65.19 100 GLN A N 1
ATOM 809 C CA . GLN A 1 100 ? -7.875 -7.282 21.923 1.00 65.19 100 GLN A CA 1
ATOM 810 C C . GLN A 1 100 ? -8.191 -7.187 20.429 1.00 65.19 100 GLN A C 1
ATOM 812 O O . GLN A 1 100 ? -8.707 -6.168 19.972 1.00 65.19 100 GLN A O 1
ATOM 817 N N . ARG A 1 101 ? -7.842 -8.238 19.676 1.00 72.56 101 ARG A N 1
ATOM 818 C CA . ARG A 1 101 ? -8.191 -8.319 18.255 1.00 72.56 101 ARG A CA 1
ATOM 819 C C . ARG A 1 101 ? -9.699 -8.135 18.138 1.00 72.56 101 ARG A C 1
ATOM 821 O O . ARG A 1 101 ? -10.450 -8.848 18.803 1.00 72.56 101 ARG A O 1
ATOM 828 N N . VAL A 1 102 ? -10.112 -7.157 17.346 1.00 78.75 102 VAL A N 1
ATOM 829 C CA . VAL A 1 102 ? -11.524 -6.908 17.081 1.00 78.75 102 VAL A CA 1
ATOM 830 C C . VAL A 1 102 ? -11.852 -7.550 15.751 1.00 78.75 102 VAL A C 1
ATOM 832 O O . VAL A 1 102 ? -11.247 -7.200 14.736 1.00 78.75 102 VAL A O 1
ATOM 835 N N . HIS A 1 103 ? -12.780 -8.500 15.773 1.00 85.38 103 HIS A N 1
ATOM 836 C CA . HIS A 1 103 ? -13.241 -9.131 14.552 1.00 85.38 103 HIS A CA 1
ATOM 837 C C . HIS A 1 103 ? -14.105 -8.176 13.739 1.00 85.38 103 HIS A C 1
ATOM 839 O O . HIS A 1 103 ? -14.821 -7.341 14.291 1.00 85.38 103 HIS A O 1
ATOM 845 N N . LEU A 1 104 ? -14.074 -8.316 12.416 1.00 87.19 104 LEU A N 1
ATOM 846 C CA . LEU A 1 104 ? -14.821 -7.435 11.525 1.00 87.19 104 LEU A CA 1
ATOM 847 C C . LEU A 1 104 ? -16.332 -7.481 11.807 1.00 87.19 104 LEU A C 1
ATOM 849 O O . LEU A 1 104 ? -17.000 -6.454 11.736 1.00 87.19 104 LEU A O 1
ATOM 853 N N . HIS A 1 105 ? -16.851 -8.653 12.185 1.00 88.62 105 HIS A N 1
ATOM 854 C CA . HIS A 1 105 ? -18.258 -8.859 12.541 1.00 88.62 105 HIS A CA 1
ATOM 855 C C . HIS A 1 105 ? -18.647 -8.289 13.915 1.00 88.62 105 HIS A C 1
ATOM 857 O O . HIS A 1 105 ? -19.831 -8.075 14.159 1.00 88.62 105 HIS A O 1
ATOM 863 N N . ASP A 1 106 ? -17.674 -8.029 14.795 1.00 87.88 106 ASP A N 1
ATOM 864 C CA . ASP A 1 106 ? -17.906 -7.382 16.094 1.00 87.88 106 ASP A CA 1
ATOM 865 C C . ASP A 1 106 ? -18.053 -5.858 15.950 1.00 87.88 106 ASP A C 1
ATOM 867 O O . ASP A 1 106 ? -18.467 -5.174 16.890 1.00 87.88 106 ASP A O 1
ATOM 871 N N . LEU A 1 107 ? -17.671 -5.300 14.796 1.00 86.19 107 LEU A N 1
ATOM 872 C CA . LEU A 1 107 ? -17.752 -3.871 14.541 1.00 86.19 107 LEU A CA 1
ATOM 873 C C . LEU A 1 107 ? -19.139 -3.481 14.021 1.00 86.19 107 LEU A C 1
ATOM 875 O O . LEU A 1 107 ? -19.716 -4.184 13.189 1.00 86.19 107 LEU A O 1
ATOM 879 N N . PRO A 1 108 ? -19.655 -2.304 14.418 1.00 91.88 108 PRO A N 1
ATOM 880 C CA . PRO A 1 108 ? -20.817 -1.731 13.759 1.00 91.88 108 PRO A CA 1
ATOM 881 C C . PRO A 1 108 ? -20.572 -1.618 12.251 1.00 91.88 108 PRO A C 1
ATOM 883 O O . PRO A 1 108 ? -19.528 -1.119 11.830 1.00 91.88 108 PRO A O 1
ATOM 886 N N . THR A 1 109 ? -21.543 -2.026 11.430 1.00 90.31 109 THR A N 1
ATOM 887 C CA . THR A 1 109 ? -21.388 -2.142 9.967 1.00 90.31 109 THR A CA 1
ATOM 888 C C . THR A 1 109 ? -20.928 -0.843 9.296 1.00 90.31 109 THR A C 1
ATOM 890 O O . THR A 1 109 ? -20.226 -0.875 8.287 1.00 90.31 109 THR A O 1
ATOM 893 N N . PHE A 1 110 ? -21.270 0.313 9.872 1.00 92.38 110 PHE A N 1
ATOM 894 C CA . PHE A 1 110 ? -20.853 1.611 9.347 1.00 92.38 110 PHE A CA 1
ATOM 895 C C . PHE A 1 110 ? -19.343 1.865 9.477 1.00 92.38 110 PHE A C 1
ATOM 897 O O . PHE A 1 110 ? -18.809 2.659 8.708 1.00 92.38 110 PHE A O 1
ATOM 904 N N . VAL A 1 111 ? -18.641 1.217 10.418 1.00 90.62 111 VAL A N 1
ATOM 905 C CA . VAL A 1 111 ? -17.204 1.448 10.636 1.00 90.62 111 VAL A CA 1
ATOM 906 C C . VAL A 1 111 ? -16.397 0.958 9.430 1.00 90.62 111 VAL A C 1
ATOM 908 O O . VAL A 1 111 ? -15.773 1.800 8.784 1.00 90.62 111 VAL A O 1
ATOM 911 N N . PRO A 1 112 ? -16.436 -0.332 9.032 1.00 92.81 112 PRO A N 1
ATOM 912 C CA . PRO A 1 112 ? -15.702 -0.778 7.848 1.00 92.81 112 PRO A CA 1
ATOM 913 C C . PRO A 1 112 ? -16.152 -0.060 6.570 1.00 92.81 112 PRO A C 1
ATOM 915 O O . PRO A 1 112 ? -15.321 0.312 5.741 1.00 92.81 112 PRO A O 1
ATOM 918 N N . GLN A 1 113 ? -17.457 0.200 6.433 1.00 94.69 113 GLN A N 1
ATOM 919 C CA . GLN A 1 113 ? -18.015 0.905 5.277 1.00 94.69 113 GLN A CA 1
ATOM 920 C C . GLN A 1 113 ? -17.482 2.334 5.139 1.00 94.69 113 GLN A C 1
ATOM 922 O O . GLN A 1 113 ? -17.212 2.765 4.021 1.00 94.69 113 GLN A O 1
ATOM 927 N N . ALA A 1 114 ? -17.293 3.061 6.245 1.00 93.81 114 ALA A N 1
ATOM 928 C CA . ALA A 1 114 ? -16.739 4.411 6.214 1.00 93.81 114 ALA A CA 1
ATOM 929 C C . ALA A 1 114 ? -15.292 4.418 5.703 1.00 93.81 114 ALA A C 1
ATOM 931 O O . ALA A 1 114 ? -14.960 5.214 4.824 1.00 93.81 114 ALA A O 1
ATOM 932 N N . PHE A 1 115 ? -14.450 3.498 6.188 1.00 93.12 115 PHE A N 1
ATOM 933 C CA . PHE A 1 115 ? -13.069 3.372 5.713 1.00 93.12 115 PHE A CA 1
ATOM 934 C C . PHE A 1 115 ? -13.011 2.995 4.233 1.00 93.12 115 PHE A C 1
ATOM 936 O O . PHE A 1 115 ? -12.293 3.640 3.477 1.00 93.12 115 PHE A O 1
ATOM 943 N N . ILE A 1 116 ? -13.817 2.026 3.787 1.00 95.44 116 ILE A N 1
ATOM 944 C CA . ILE A 1 116 ? -13.924 1.686 2.360 1.00 95.44 116 ILE A CA 1
ATOM 945 C C . ILE A 1 116 ? -14.368 2.916 1.555 1.00 95.44 116 ILE A C 1
ATOM 947 O O . ILE A 1 116 ? -13.767 3.247 0.540 1.00 95.44 116 ILE A O 1
ATOM 951 N N . ALA A 1 117 ? -15.391 3.645 2.002 1.00 94.25 117 ALA A N 1
ATOM 952 C CA . ALA A 1 117 ? -15.922 4.784 1.260 1.00 94.25 117 ALA A CA 1
ATOM 953 C C . ALA A 1 117 ? -14.925 5.950 1.116 1.00 94.25 117 ALA A C 1
ATOM 955 O O . ALA A 1 117 ? -14.952 6.647 0.098 1.00 94.25 117 ALA A O 1
ATOM 956 N N . ILE A 1 118 ? -14.076 6.168 2.122 1.00 90.94 118 ILE A N 1
ATOM 957 C CA . ILE A 1 118 ? -13.114 7.277 2.165 1.00 90.94 118 ILE A CA 1
ATOM 958 C C . ILE A 1 118 ? -11.789 6.889 1.504 1.00 90.94 118 ILE A C 1
ATOM 960 O O . ILE A 1 118 ? -11.277 7.639 0.675 1.00 90.94 118 ILE A O 1
ATOM 964 N N . GLU A 1 119 ? -11.246 5.724 1.851 1.00 91.31 119 GLU A N 1
ATOM 965 C CA . GLU A 1 119 ? -9.889 5.321 1.472 1.00 91.31 119 GLU A CA 1
ATOM 966 C C . GLU A 1 119 ? -9.858 4.524 0.166 1.00 91.31 119 GLU A C 1
ATOM 968 O O . GLU A 1 119 ? -8.934 4.677 -0.630 1.00 91.31 119 GLU A O 1
ATOM 973 N N . ASP A 1 120 ? -10.851 3.662 -0.071 1.00 96.06 120 ASP A N 1
ATOM 974 C CA . ASP A 1 120 ? -10.787 2.666 -1.141 1.00 96.06 120 ASP A CA 1
ATOM 975 C C . ASP A 1 120 ? -12.174 2.175 -1.580 1.00 96.06 120 ASP A C 1
ATOM 977 O O . ASP A 1 120 ? -12.611 1.066 -1.273 1.00 96.06 120 ASP A O 1
ATOM 981 N N . ARG A 1 121 ? -12.908 3.023 -2.314 1.00 94.88 121 ARG A N 1
ATOM 982 C CA . ARG A 1 121 ? -14.328 2.783 -2.660 1.00 94.88 121 ARG A CA 1
ATOM 983 C C . ARG A 1 121 ? -14.577 1.484 -3.423 1.00 94.88 121 ARG A C 1
ATOM 985 O O . ARG A 1 121 ? -15.705 1.008 -3.446 1.00 94.88 121 ARG A O 1
ATOM 992 N N . ARG A 1 122 ? -13.545 0.950 -4.076 1.00 95.25 122 ARG A N 1
ATOM 993 C CA . ARG A 1 122 ? -13.592 -0.267 -4.890 1.00 95.25 122 ARG A CA 1
ATOM 994 C C . ARG A 1 122 ? -12.822 -1.411 -4.244 1.00 95.25 122 ARG A C 1
ATOM 996 O O . ARG A 1 122 ? -12.420 -2.333 -4.949 1.00 95.25 122 ARG A O 1
ATOM 1003 N N . PHE A 1 123 ? -12.640 -1.363 -2.925 1.00 97.56 123 PHE A N 1
ATOM 1004 C CA . PHE A 1 123 ? -11.825 -2.311 -2.175 1.00 97.56 123 PHE A CA 1
ATOM 1005 C C . PHE A 1 123 ? -12.094 -3.770 -2.555 1.00 97.56 123 PHE A C 1
ATOM 1007 O O . PHE A 1 123 ? -11.158 -4.527 -2.784 1.00 97.56 123 PHE A O 1
ATOM 1014 N N . TYR A 1 124 ? -13.361 -4.163 -2.697 1.00 97.31 124 TYR A N 1
ATOM 1015 C CA . TYR A 1 124 ? -13.748 -5.537 -3.033 1.00 97.31 124 TYR A CA 1
ATOM 1016 C C . TYR A 1 124 ? -13.580 -5.919 -4.517 1.00 97.31 124 TYR A C 1
ATOM 1018 O O . TYR A 1 124 ? -13.757 -7.081 -4.865 1.00 97.31 124 TYR A O 1
ATOM 1026 N N . GLU A 1 125 ? -13.222 -4.984 -5.397 1.00 96.69 125 GLU A N 1
ATOM 1027 C CA . GLU A 1 125 ? -13.200 -5.187 -6.854 1.00 96.69 125 GLU A CA 1
ATOM 1028 C C . GLU A 1 125 ? -11.790 -5.288 -7.460 1.00 96.69 125 GLU A C 1
ATOM 1030 O O . GLU A 1 125 ? -11.648 -5.589 -8.646 1.00 96.69 125 GLU A O 1
ATOM 1035 N N . HIS A 1 126 ? -10.738 -4.997 -6.694 1.00 96.50 126 HIS A N 1
ATOM 1036 C CA . HIS A 1 126 ? -9.350 -5.036 -7.173 1.00 96.50 126 HIS A CA 1
ATOM 1037 C C . HIS A 1 126 ? -8.493 -6.022 -6.373 1.00 96.50 126 HIS A C 1
ATOM 1039 O O . HIS A 1 126 ? -8.885 -6.460 -5.305 1.00 96.50 126 HIS A O 1
ATOM 1045 N N . GLU A 1 127 ? -7.270 -6.307 -6.824 1.00 95.19 127 GLU A N 1
ATOM 1046 C CA . GLU A 1 127 ? -6.341 -7.249 -6.168 1.00 95.19 127 GLU A CA 1
ATOM 1047 C C . GLU A 1 127 ? -5.079 -6.510 -5.694 1.00 95.19 127 GLU A C 1
ATOM 1049 O O . GLU A 1 127 ? -3.999 -6.585 -6.284 1.00 95.19 127 GLU A O 1
ATOM 1054 N N . GLY A 1 128 ? -5.231 -5.685 -4.659 1.00 94.25 128 GLY A N 1
ATOM 1055 C CA . GLY A 1 128 ? -4.154 -4.888 -4.067 1.00 94.25 128 GLY A CA 1
ATOM 1056 C C . GLY A 1 128 ? -3.935 -3.515 -4.695 1.00 94.25 128 GLY A C 1
ATOM 1057 O O . GLY A 1 128 ? -3.608 -2.574 -3.977 1.00 94.25 128 GLY A O 1
ATOM 1058 N N . VAL A 1 129 ? -4.143 -3.355 -6.003 1.00 96.00 129 VAL A N 1
ATOM 1059 C CA . VAL A 1 129 ? -4.002 -2.063 -6.696 1.00 96.00 129 VAL A CA 1
ATOM 1060 C C . VAL A 1 129 ? -5.229 -1.768 -7.552 1.00 96.00 129 VAL A C 1
ATOM 1062 O O . VAL A 1 129 ? -5.510 -2.502 -8.501 1.00 96.00 129 VAL A O 1
ATOM 1065 N N . ASP A 1 130 ? -5.905 -0.648 -7.289 1.00 96.25 130 ASP A N 1
ATOM 1066 C CA . ASP A 1 130 ? -6.988 -0.159 -8.142 1.00 96.25 130 ASP A CA 1
ATOM 1067 C C . ASP A 1 130 ? -6.424 0.624 -9.341 1.00 96.25 130 ASP A C 1
ATOM 1069 O O . ASP A 1 130 ? -6.131 1.822 -9.278 1.00 96.25 130 ASP A O 1
ATOM 1073 N N . ARG A 1 131 ? -6.299 -0.066 -10.480 1.00 95.00 131 ARG A N 1
ATOM 1074 C CA . ARG A 1 131 ? -5.860 0.532 -11.754 1.00 95.00 131 ARG A CA 1
ATOM 1075 C C . ARG A 1 131 ? -6.781 1.662 -12.221 1.00 95.00 131 ARG A C 1
ATOM 1077 O O . ARG A 1 131 ? -6.315 2.613 -12.844 1.00 95.00 131 ARG A O 1
ATOM 1084 N N . MET A 1 132 ? -8.072 1.572 -11.921 1.00 94.38 132 MET A N 1
ATOM 1085 C CA . MET A 1 132 ? -9.057 2.566 -12.338 1.00 94.38 132 MET A CA 1
ATOM 1086 C C . MET A 1 132 ? -9.019 3.793 -11.432 1.00 94.38 132 MET A C 1
ATOM 1088 O O . MET A 1 132 ? -9.173 4.903 -11.934 1.00 94.38 132 MET A O 1
ATOM 1092 N N . ALA A 1 133 ? -8.757 3.633 -10.130 1.00 93.25 133 ALA A N 1
ATOM 1093 C CA . ALA A 1 133 ? -8.447 4.768 -9.259 1.00 93.25 133 ALA A CA 1
ATOM 1094 C C . ALA A 1 133 ? -7.175 5.486 -9.698 1.00 93.25 133 ALA A C 1
ATOM 1096 O O . ALA A 1 133 ? -7.185 6.713 -9.756 1.00 93.25 133 ALA A O 1
ATOM 1097 N N . ILE A 1 134 ? -6.120 4.751 -10.070 1.00 93.50 134 ILE A N 1
ATOM 1098 C CA . ILE A 1 134 ? -4.885 5.356 -10.591 1.00 93.50 134 ILE A CA 1
ATOM 1099 C C . ILE A 1 134 ? -5.183 6.173 -11.845 1.00 93.50 134 ILE A C 1
ATOM 1101 O O . ILE A 1 134 ? -4.839 7.351 -11.897 1.00 93.50 134 ILE A O 1
ATOM 1105 N N . LEU A 1 135 ? -5.866 5.584 -12.830 1.00 94.88 135 LEU A N 1
ATOM 1106 C CA . LEU A 1 135 ? -6.209 6.283 -14.067 1.00 94.88 135 LEU A CA 1
ATOM 1107 C C . LEU A 1 135 ? -7.054 7.537 -13.798 1.00 94.88 135 LEU A C 1
ATOM 1109 O O . LEU A 1 135 ? -6.762 8.609 -14.326 1.00 94.88 135 LEU A O 1
ATOM 1113 N N . ARG A 1 136 ? -8.072 7.421 -12.937 1.00 93.94 136 ARG A N 1
ATOM 1114 C CA . ARG A 1 136 ? -8.939 8.537 -12.539 1.00 93.94 136 ARG A CA 1
ATOM 1115 C C . ARG A 1 136 ? -8.147 9.658 -11.866 1.00 93.94 136 ARG A C 1
ATOM 1117 O O . ARG A 1 136 ? -8.317 10.814 -12.240 1.00 93.94 136 ARG A O 1
ATOM 1124 N N . ALA A 1 137 ? -7.278 9.315 -10.916 1.00 93.44 137 ALA A N 1
ATOM 1125 C CA . ALA A 1 137 ? -6.455 10.275 -10.191 1.00 93.44 137 ALA A CA 1
ATOM 1126 C C . ALA A 1 137 ? -5.461 10.979 -11.121 1.00 93.44 137 ALA A C 1
ATOM 1128 O O . ALA A 1 137 ? -5.326 12.196 -11.053 1.00 93.44 137 ALA A O 1
ATOM 1129 N N . VAL A 1 138 ? -4.824 10.248 -12.042 1.00 93.88 138 VAL A N 1
ATOM 1130 C CA . VAL A 1 138 ? -3.935 10.833 -13.058 1.00 93.88 138 VAL A CA 1
ATOM 1131 C C . VAL A 1 138 ? -4.700 11.829 -13.930 1.00 93.88 138 VAL A C 1
ATOM 1133 O O . VAL A 1 138 ? -4.277 12.974 -14.054 1.00 93.88 138 VAL A O 1
ATOM 1136 N N . LEU A 1 139 ? -5.855 11.441 -14.479 1.00 95.25 139 LEU A N 1
ATOM 1137 C CA . LEU A 1 139 ? -6.684 12.329 -15.303 1.00 95.25 139 LEU A CA 1
ATOM 1138 C C . LEU A 1 139 ? -7.151 13.573 -14.530 1.00 95.25 139 LEU A C 1
ATOM 1140 O O . LEU A 1 139 ? -7.143 14.675 -15.079 1.00 95.25 139 LEU A O 1
ATOM 1144 N N . ALA A 1 140 ? -7.552 13.413 -13.267 1.00 93.81 140 ALA A N 1
ATOM 1145 C CA . ALA A 1 140 ? -7.989 14.517 -12.418 1.00 93.81 140 ALA A CA 1
ATOM 1146 C C . ALA A 1 140 ? -6.841 15.485 -12.092 1.00 93.81 140 ALA A C 1
ATOM 1148 O O . ALA A 1 140 ? -7.013 16.695 -12.233 1.00 93.81 140 ALA A O 1
ATOM 1149 N N . ASN A 1 141 ? -5.670 14.964 -11.721 1.00 93.88 141 ASN A N 1
ATOM 1150 C CA . ASN A 1 141 ? -4.501 15.772 -11.371 1.00 93.88 141 ASN A CA 1
ATOM 1151 C C . ASN A 1 141 ? -3.933 16.506 -12.598 1.00 93.88 141 ASN A C 1
ATOM 1153 O O . ASN A 1 141 ? -3.585 17.678 -12.501 1.00 93.88 141 ASN A O 1
ATOM 1157 N N . LEU A 1 142 ? -3.924 15.867 -13.777 1.00 93.62 142 LEU A N 1
ATOM 1158 C CA . LEU A 1 142 ? -3.523 16.516 -15.033 1.00 93.62 142 LEU A CA 1
ATOM 1159 C C . LEU A 1 142 ? -4.449 17.680 -15.405 1.00 93.62 142 LEU A C 1
ATOM 1161 O O . LEU A 1 142 ? -3.974 18.730 -15.820 1.00 93.62 142 LEU A O 1
ATOM 1165 N N . ARG A 1 143 ? -5.767 17.517 -15.231 1.00 94.94 143 ARG A N 1
ATOM 1166 C CA . ARG A 1 143 ? -6.741 18.599 -15.465 1.00 94.94 143 ARG A CA 1
ATOM 1167 C C . ARG A 1 143 ? -6.630 19.722 -14.436 1.00 94.94 143 ARG A C 1
ATOM 1169 O O . ARG A 1 143 ? -6.915 20.867 -14.761 1.00 94.94 143 ARG A O 1
ATOM 1176 N N . ALA A 1 144 ? -6.264 19.389 -13.201 1.00 92.94 144 ALA A N 1
ATOM 1177 C CA . ALA A 1 144 ? -6.120 20.350 -12.115 1.00 92.94 144 ALA A CA 1
ATOM 1178 C C . ALA A 1 144 ? -4.789 21.119 -12.152 1.00 92.94 144 ALA A C 1
ATOM 1180 O O . ALA A 1 144 ? -4.706 22.184 -11.549 1.00 92.94 144 ALA A O 1
ATOM 1181 N N . GLY A 1 145 ? -3.761 20.582 -12.819 1.00 92.88 145 GLY A N 1
ATOM 1182 C CA . GLY A 1 145 ? -2.395 21.118 -12.783 1.00 92.88 145 GLY A CA 1
ATOM 1183 C C . GLY A 1 145 ? -1.670 20.880 -11.452 1.00 92.88 145 GLY A C 1
ATOM 1184 O O . GLY A 1 145 ? -0.527 21.295 -11.292 1.00 92.88 145 GLY A O 1
ATOM 1185 N N . GLU A 1 146 ? -2.313 20.197 -10.505 1.00 90.19 146 GLU A N 1
ATOM 1186 C CA . GLU A 1 146 ? -1.802 19.907 -9.168 1.00 90.19 146 GLU A CA 1
ATOM 1187 C C . GLU A 1 146 ? -2.352 18.566 -8.657 1.00 90.19 146 GLU A C 1
ATOM 1189 O O . GLU A 1 146 ? -3.334 18.024 -9.177 1.00 90.19 146 GLU A O 1
ATOM 1194 N N . THR A 1 147 ? -1.736 18.020 -7.610 1.00 88.19 147 THR A N 1
ATOM 1195 C CA . THR A 1 147 ? -2.203 16.782 -6.974 1.00 88.19 147 THR A CA 1
ATOM 1196 C C . THR A 1 147 ? -3.456 17.056 -6.138 1.00 88.19 147 THR A C 1
ATOM 1198 O O . THR A 1 147 ? -3.355 17.582 -5.034 1.00 88.19 147 THR A O 1
ATOM 1201 N N . ARG A 1 148 ? -4.637 16.662 -6.634 1.00 87.69 148 ARG A N 1
ATOM 1202 C CA . ARG A 1 148 ? -5.925 16.762 -5.913 1.00 87.69 148 ARG A CA 1
ATOM 1203 C C . ARG A 1 148 ? -6.499 15.423 -5.471 1.00 87.69 148 ARG A C 1
ATOM 1205 O O . ARG A 1 148 ? -7.255 15.374 -4.507 1.00 87.69 148 ARG A O 1
ATOM 1212 N N . GLN A 1 149 ? -6.187 14.344 -6.184 1.00 86.50 149 GLN A N 1
ATOM 1213 C CA . GLN A 1 149 ? -6.716 13.011 -5.902 1.00 86.50 149 GLN A CA 1
ATOM 1214 C C . GLN A 1 149 ? -5.596 11.994 -5.704 1.00 86.50 149 GLN A C 1
ATOM 1216 O O . GLN A 1 149 ? -4.630 11.939 -6.471 1.00 86.50 149 GLN A O 1
ATOM 1221 N N . GLY A 1 150 ? -5.764 11.164 -4.673 1.00 87.06 150 GLY A N 1
ATOM 1222 C CA . GLY A 1 150 ? -4.970 9.965 -4.442 1.00 87.06 150 GLY A CA 1
ATOM 1223 C C . GLY A 1 150 ? -5.581 8.731 -5.111 1.00 87.06 150 GLY A C 1
ATOM 1224 O O . GLY A 1 150 ? -6.742 8.724 -5.515 1.00 87.06 150 GLY A O 1
ATOM 1225 N N . ALA A 1 151 ? -4.779 7.672 -5.203 1.00 91.12 151 ALA A N 1
ATOM 1226 C CA . ALA A 1 151 ? -5.187 6.365 -5.726 1.00 91.12 151 ALA A CA 1
ATOM 1227 C C . ALA A 1 151 ? -4.647 5.202 -4.876 1.00 91.12 151 ALA A C 1
ATOM 1229 O O . ALA A 1 151 ? -4.439 4.100 -5.382 1.00 91.12 151 ALA A O 1
ATOM 1230 N N . SER A 1 152 ? -4.326 5.470 -3.604 1.00 93.62 152 SER A N 1
ATOM 1231 C CA . SER A 1 152 ? -3.812 4.427 -2.715 1.00 93.62 152 SER A CA 1
ATOM 1232 C C . SER A 1 152 ? -4.956 3.543 -2.235 1.00 93.62 152 SER A C 1
ATOM 1234 O O . SER A 1 152 ? -5.990 4.067 -1.854 1.00 93.62 152 SER A O 1
ATOM 1236 N N . THR A 1 153 ? -4.750 2.230 -2.225 1.00 96.69 153 THR A N 1
ATOM 1237 C CA . THR A 1 153 ? -5.726 1.247 -1.727 1.00 96.69 153 THR A CA 1
ATOM 1238 C C 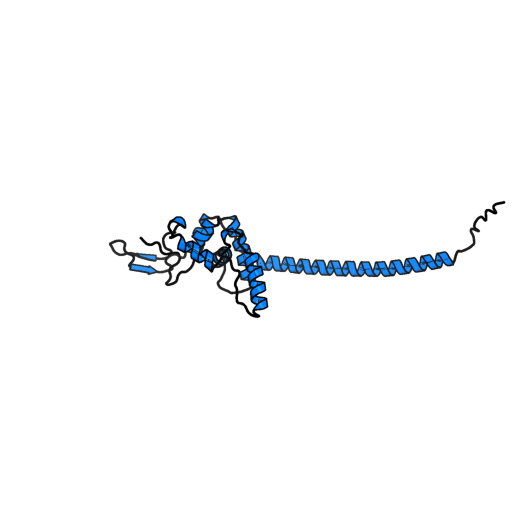. THR A 1 153 ? -5.493 0.937 -0.250 1.00 96.69 153 THR A C 1
ATOM 1240 O O . THR A 1 153 ? -4.382 1.131 0.260 1.00 96.69 153 THR A O 1
ATOM 1243 N N . ILE A 1 154 ? -6.493 0.372 0.429 1.00 96.69 154 ILE A N 1
ATOM 1244 C CA . ILE A 1 154 ? -6.350 -0.121 1.812 1.00 96.69 154 ILE A CA 1
ATOM 1245 C C . ILE A 1 154 ? -5.201 -1.138 1.902 1.00 96.69 154 ILE A C 1
ATOM 1247 O O . ILE A 1 154 ? -4.362 -1.054 2.797 1.00 96.69 154 ILE A O 1
ATOM 1251 N N . SER A 1 155 ? -5.082 -2.038 0.924 1.00 96.94 155 SER A N 1
ATOM 1252 C CA . SER A 1 155 ? -4.019 -3.053 0.869 1.00 96.94 155 SER A CA 1
ATOM 1253 C C . SER A 1 155 ? -2.616 -2.443 0.733 1.00 96.94 155 SER A C 1
ATOM 1255 O O . SER A 1 155 ? -1.669 -2.933 1.349 1.00 96.94 155 SER A O 1
ATOM 1257 N N . GLN A 1 156 ? -2.461 -1.349 -0.025 1.00 96.00 156 GLN A N 1
ATOM 1258 C CA . GLN A 1 156 ? -1.195 -0.602 -0.098 1.00 96.00 156 GLN A CA 1
ATOM 1259 C C . GLN A 1 156 ? -0.866 0.092 1.221 1.00 96.00 156 GLN A C 1
ATOM 1261 O O . GLN A 1 156 ? 0.283 0.056 1.664 1.00 96.00 156 GLN A O 1
ATOM 1266 N N . GLN A 1 157 ? -1.861 0.705 1.861 1.00 94.19 157 GLN A N 1
ATOM 1267 C CA . GLN A 1 157 ? -1.671 1.340 3.162 1.00 94.19 157 GLN A CA 1
ATOM 1268 C C . GLN A 1 157 ? -1.302 0.313 4.238 1.00 94.19 157 GLN A C 1
ATOM 1270 O O . GLN A 1 157 ? -0.388 0.550 5.026 1.00 94.19 157 GLN A O 1
ATOM 1275 N N . LEU A 1 158 ? -1.948 -0.854 4.228 1.00 93.88 158 LEU A N 1
ATOM 1276 C CA . LEU A 1 158 ? -1.611 -1.964 5.108 1.00 93.88 158 LEU A CA 1
ATOM 1277 C C . LEU A 1 158 ? -0.175 -2.447 4.870 1.00 93.88 158 LEU A C 1
ATOM 1279 O O . LEU A 1 158 ? 0.599 -2.565 5.819 1.00 93.88 158 LEU A O 1
ATOM 1283 N N . ALA A 1 159 ? 0.212 -2.665 3.609 1.00 94.12 159 ALA A N 1
ATOM 1284 C CA . ALA A 1 159 ? 1.572 -3.064 3.255 1.00 94.12 159 ALA A CA 1
ATOM 1285 C C . ALA A 1 159 ? 2.619 -2.050 3.739 1.00 94.12 159 ALA A C 1
ATOM 1287 O O . ALA A 1 159 ? 3.646 -2.440 4.299 1.00 94.12 159 ALA A O 1
ATOM 1288 N N . ARG A 1 160 ? 2.339 -0.752 3.575 1.00 91.75 160 ARG A N 1
ATOM 1289 C CA . ARG A 1 160 ? 3.185 0.329 4.087 1.00 91.75 160 ARG A CA 1
ATOM 1290 C C . ARG A 1 160 ? 3.375 0.216 5.597 1.00 91.75 160 ARG A C 1
ATOM 1292 O O . ARG A 1 160 ? 4.508 0.228 6.057 1.00 91.75 160 ARG A O 1
ATOM 1299 N N . ASN A 1 161 ? 2.284 0.060 6.344 1.00 88.75 161 ASN A N 1
ATOM 1300 C CA . ASN A 1 161 ? 2.307 0.049 7.808 1.00 88.75 161 ASN A CA 1
ATOM 1301 C C . ASN A 1 161 ? 2.971 -1.211 8.395 1.00 88.75 161 ASN A C 1
ATOM 1303 O O . ASN A 1 161 ? 3.530 -1.162 9.491 1.00 88.75 161 ASN A O 1
ATOM 1307 N N . LEU A 1 162 ? 2.902 -2.346 7.691 1.00 87.69 162 LEU A N 1
ATOM 1308 C CA . LEU A 1 162 ? 3.474 -3.610 8.164 1.00 87.69 162 LEU A CA 1
ATOM 1309 C C . LEU A 1 162 ? 4.960 -3.777 7.832 1.00 87.69 162 LEU A C 1
ATOM 1311 O O . LEU A 1 162 ? 5.678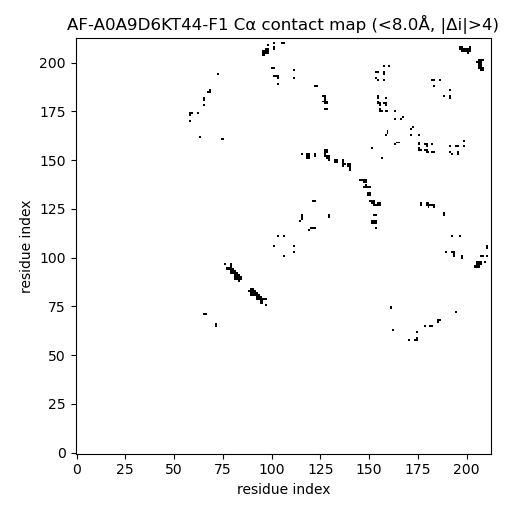 -4.394 8.615 1.00 87.69 162 LEU A O 1
ATOM 1315 N N . PHE A 1 163 ? 5.412 -3.276 6.679 1.00 88.88 163 PHE A N 1
ATOM 1316 C CA . PHE A 1 163 ? 6.698 -3.690 6.105 1.00 88.88 163 PHE A CA 1
ATOM 1317 C C . PHE A 1 163 ? 7.656 -2.555 5.760 1.00 88.88 163 PHE A C 1
ATOM 1319 O O . PHE A 1 163 ? 8.842 -2.819 5.567 1.00 88.88 163 PHE A O 1
ATOM 1326 N N . LEU A 1 164 ? 7.167 -1.325 5.600 1.00 87.06 164 LEU A N 1
ATOM 1327 C CA . LEU A 1 164 ? 7.953 -0.241 5.017 1.00 87.06 164 LEU A CA 1
ATOM 1328 C C . LEU A 1 164 ? 8.178 0.886 6.020 1.00 87.06 164 LEU A C 1
ATOM 1330 O O . LEU A 1 164 ? 7.404 1.105 6.948 1.00 87.06 164 LEU A O 1
ATOM 1334 N N . THR A 1 165 ? 9.258 1.630 5.808 1.00 82.94 165 THR A N 1
ATOM 1335 C CA . THR A 1 165 ? 9.573 2.811 6.607 1.00 82.94 165 THR A CA 1
ATOM 1336 C C . THR A 1 165 ? 8.701 4.013 6.196 1.00 82.94 165 THR A C 1
ATOM 1338 O O . THR A 1 165 ? 8.155 4.060 5.083 1.00 82.94 165 THR A O 1
ATOM 1341 N N . PRO A 1 166 ? 8.563 5.032 7.067 1.00 76.56 166 PRO A N 1
ATOM 1342 C CA . PRO A 1 166 ? 7.742 6.216 6.788 1.00 76.56 166 PRO A CA 1
ATOM 1343 C C . PRO A 1 166 ? 8.239 7.098 5.630 1.00 76.56 166 PRO A C 1
ATOM 1345 O O . PRO A 1 166 ? 7.479 7.941 5.148 1.00 76.56 166 PRO A O 1
ATOM 1348 N N . GLU A 1 167 ? 9.470 6.898 5.156 1.00 83.38 167 GLU A N 1
ATOM 1349 C CA . GLU A 1 167 ? 10.119 7.704 4.117 1.00 83.38 167 GLU A CA 1
ATOM 1350 C C . GLU A 1 167 ? 9.310 7.755 2.814 1.00 83.38 167 GLU A C 1
ATOM 1352 O O . GLU A 1 167 ? 8.971 6.726 2.236 1.00 83.38 167 GLU A O 1
ATOM 1357 N N . GLN A 1 168 ? 8.996 8.951 2.317 1.00 81.81 168 GLN A N 1
ATOM 1358 C CA . GLN A 1 168 ? 8.182 9.098 1.112 1.00 81.81 168 GLN A CA 1
ATOM 1359 C C . GLN A 1 168 ? 9.050 9.106 -0.150 1.00 81.81 168 GLN A C 1
ATOM 1361 O O . GLN A 1 168 ? 9.658 10.115 -0.486 1.00 81.81 168 GLN A O 1
ATOM 1366 N N . SER A 1 169 ? 9.075 7.987 -0.881 1.00 88.31 169 SER A N 1
ATOM 1367 C CA . SER A 1 169 ? 9.760 7.880 -2.176 1.00 88.31 169 SER A CA 1
ATOM 1368 C C . SER A 1 169 ? 8.950 7.089 -3.207 1.00 88.31 169 SER A C 1
ATOM 1370 O O . SER A 1 169 ? 8.097 6.264 -2.861 1.00 88.31 169 SER A O 1
ATOM 1372 N N . ILE A 1 170 ? 9.245 7.307 -4.496 1.00 88.12 170 ILE A N 1
ATOM 1373 C CA . ILE A 1 170 ? 8.656 6.530 -5.603 1.00 88.12 170 ILE A CA 1
ATOM 1374 C C . ILE A 1 170 ? 8.999 5.043 -5.448 1.00 88.12 170 ILE A C 1
ATOM 1376 O O . ILE A 1 170 ? 8.127 4.198 -5.640 1.00 88.12 170 ILE A O 1
ATOM 1380 N N . ASN A 1 171 ? 10.232 4.719 -5.031 1.00 87.69 171 ASN A N 1
ATOM 1381 C CA . ASN A 1 171 ? 10.634 3.337 -4.756 1.00 87.69 171 ASN A CA 1
ATOM 1382 C C . ASN A 1 171 ? 9.699 2.700 -3.728 1.00 87.69 171 ASN A C 1
ATOM 1384 O O . ASN A 1 171 ? 9.102 1.655 -3.983 1.00 87.69 171 ASN A O 1
ATOM 1388 N N . ARG A 1 172 ? 9.502 3.375 -2.588 1.00 90.12 172 ARG A N 1
ATOM 1389 C CA . ARG A 1 172 ? 8.605 2.878 -1.550 1.00 90.12 172 ARG A CA 1
ATOM 1390 C C . ARG A 1 172 ? 7.195 2.671 -2.098 1.00 90.12 172 ARG A C 1
ATOM 1392 O O . ARG A 1 172 ? 6.609 1.626 -1.839 1.00 90.12 172 ARG A O 1
ATOM 1399 N N . LYS A 1 173 ? 6.671 3.601 -2.903 1.00 91.38 173 LYS A N 1
ATOM 1400 C CA . LYS A 1 173 ? 5.331 3.462 -3.490 1.00 91.38 173 LYS A CA 1
ATOM 1401 C C . LYS A 1 173 ? 5.210 2.230 -4.396 1.00 91.38 173 LYS A C 1
ATOM 1403 O O . LYS A 1 173 ? 4.215 1.515 -4.319 1.00 91.38 173 LYS A O 1
ATOM 1408 N N . LEU A 1 174 ? 6.226 1.935 -5.205 1.00 92.06 174 LEU A N 1
ATOM 1409 C CA . LEU A 1 174 ? 6.257 0.718 -6.025 1.00 92.06 174 LEU A CA 1
ATOM 1410 C C . LEU A 1 174 ? 6.329 -0.547 -5.156 1.00 92.06 174 LEU A C 1
ATOM 1412 O O . LEU A 1 174 ? 5.636 -1.528 -5.428 1.00 92.06 174 LEU A O 1
ATOM 1416 N N . ARG A 1 175 ? 7.105 -0.513 -4.067 1.00 93.69 175 ARG A N 1
ATOM 1417 C CA . ARG A 1 175 ? 7.170 -1.610 -3.088 1.00 93.69 175 ARG A CA 1
ATOM 1418 C C . ARG A 1 175 ? 5.830 -1.843 -2.388 1.00 93.69 175 ARG A C 1
ATOM 1420 O O . ARG A 1 175 ? 5.448 -3.000 -2.226 1.00 93.69 175 ARG A O 1
ATOM 1427 N N . GLU A 1 176 ? 5.087 -0.786 -2.044 1.00 94.81 176 GLU A N 1
ATOM 1428 C CA . GLU A 1 176 ? 3.715 -0.891 -1.516 1.00 94.81 176 GLU A CA 1
ATOM 1429 C C . GLU A 1 176 ? 2.813 -1.662 -2.483 1.00 94.81 176 GLU A C 1
ATOM 1431 O O . GLU A 1 176 ? 2.092 -2.557 -2.057 1.00 94.81 176 GLU A O 1
ATOM 1436 N N . MET A 1 177 ? 2.876 -1.362 -3.785 1.00 94.94 177 MET A N 1
ATOM 1437 C CA . MET A 1 177 ? 2.066 -2.037 -4.808 1.00 94.94 177 MET A CA 1
ATOM 1438 C C . MET A 1 177 ? 2.394 -3.533 -4.904 1.00 94.94 177 MET A C 1
ATOM 1440 O O . MET A 1 177 ? 1.486 -4.366 -4.943 1.00 94.94 177 MET A O 1
ATOM 1444 N N . VAL A 1 178 ? 3.687 -3.882 -4.903 1.00 94.81 178 VAL A N 1
ATOM 1445 C CA . VAL A 1 178 ? 4.142 -5.282 -4.948 1.00 94.81 178 VAL A CA 1
ATOM 1446 C C . VAL A 1 178 ? 3.707 -6.039 -3.692 1.00 94.81 178 VAL A C 1
ATOM 1448 O O . VAL A 1 178 ? 3.168 -7.142 -3.788 1.00 94.81 178 VAL A O 1
ATOM 1451 N N . LEU A 1 179 ? 3.918 -5.456 -2.510 1.00 95.00 179 LEU A N 1
ATOM 1452 C CA . LEU A 1 179 ? 3.557 -6.079 -1.237 1.00 95.00 179 LEU A CA 1
ATOM 1453 C C . LEU A 1 179 ? 2.040 -6.191 -1.066 1.00 95.00 179 LEU A C 1
ATOM 1455 O O . LEU A 1 179 ? 1.578 -7.242 -0.638 1.00 95.00 179 LEU A O 1
ATOM 1459 N N . ALA A 1 180 ? 1.263 -5.184 -1.470 1.00 96.25 180 ALA A N 1
ATOM 1460 C CA . ALA A 1 180 ? -0.198 -5.237 -1.453 1.00 96.25 180 ALA A CA 1
ATOM 1461 C C . ALA A 1 180 ? -0.726 -6.421 -2.271 1.00 96.25 180 ALA A C 1
ATOM 1463 O O . ALA A 1 180 ? -1.526 -7.203 -1.769 1.00 96.25 180 ALA A O 1
ATOM 1464 N N . SER A 1 181 ? -0.215 -6.615 -3.493 1.00 95.38 181 SER A N 1
ATOM 1465 C CA . SER A 1 181 ? -0.597 -7.768 -4.319 1.00 95.38 181 SER A CA 1
ATOM 1466 C C . SER A 1 181 ? -0.191 -9.103 -3.679 1.00 95.38 181 SER A C 1
ATOM 1468 O O . SER A 1 181 ? -0.917 -10.087 -3.788 1.00 95.38 181 SER A O 1
ATOM 1470 N N . ARG A 1 182 ? 0.950 -9.162 -2.979 1.00 94.62 182 ARG A N 1
ATOM 1471 C CA . ARG A 1 182 ? 1.362 -10.369 -2.240 1.00 94.62 182 ARG A CA 1
ATOM 1472 C C . ARG A 1 182 ? 0.469 -10.651 -1.029 1.00 94.62 182 ARG A C 1
ATOM 1474 O O . ARG A 1 182 ? 0.192 -11.816 -0.776 1.00 94.62 182 ARG A O 1
ATOM 1481 N N . ILE A 1 183 ? 0.027 -9.622 -0.306 1.00 95.06 183 ILE A N 1
ATOM 1482 C CA . ILE A 1 183 ? -0.906 -9.750 0.826 1.00 95.06 183 ILE A CA 1
ATOM 1483 C C . ILE A 1 183 ? -2.262 -10.272 0.337 1.00 95.06 183 ILE A C 1
ATOM 1485 O O . ILE A 1 183 ? -2.783 -11.224 0.905 1.00 95.06 183 ILE A O 1
ATOM 1489 N N . GLU A 1 184 ? -2.781 -9.729 -0.764 1.00 95.38 184 GLU A N 1
ATOM 1490 C CA . GLU A 1 184 ? -4.064 -10.144 -1.362 1.00 95.38 184 GLU A CA 1
ATOM 1491 C C . GLU A 1 184 ? -4.077 -11.585 -1.880 1.00 95.38 184 GLU A C 1
ATOM 1493 O O . GLU A 1 184 ? -5.125 -12.206 -1.980 1.00 95.38 184 GLU A O 1
ATOM 1498 N N . ARG A 1 185 ? -2.905 -12.160 -2.164 1.00 93.94 185 ARG A N 1
ATOM 1499 C CA . ARG A 1 185 ? -2.776 -13.588 -2.500 1.00 93.94 185 ARG A CA 1
ATOM 1500 C C . ARG A 1 185 ? -2.783 -14.505 -1.276 1.00 93.94 185 ARG A C 1
ATOM 1502 O O . ARG A 1 185 ? -2.761 -15.721 -1.438 1.00 93.94 185 ARG A O 1
ATOM 1509 N N . ARG A 1 186 ? -2.693 -13.945 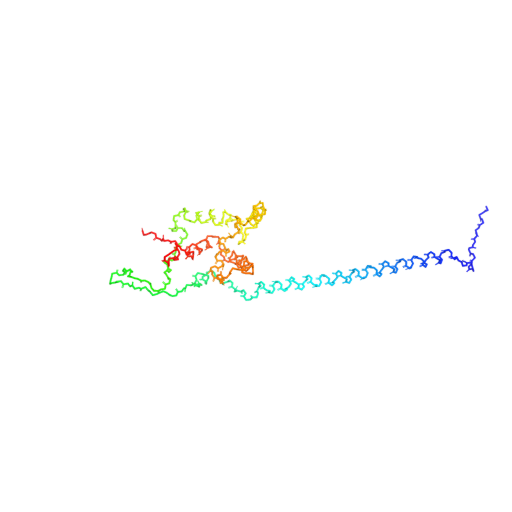-0.069 1.00 92.56 186 ARG A N 1
ATOM 1510 C CA . ARG A 1 186 ? -2.543 -14.684 1.195 1.00 92.56 186 ARG A CA 1
ATOM 1511 C C . ARG A 1 186 ? -3.723 -14.502 2.138 1.00 92.56 186 ARG A C 1
ATOM 1513 O O . ARG A 1 186 ? -3.911 -15.362 2.987 1.00 92.56 186 ARG A O 1
ATOM 1520 N N . LEU A 1 187 ? -4.454 -13.400 2.004 1.00 93.00 187 LEU A N 1
ATOM 1521 C CA . LEU A 1 187 ? -5.587 -13.034 2.841 1.00 93.00 187 LEU A CA 1
ATOM 1522 C C . LEU A 1 187 ? -6.797 -12.708 1.968 1.00 93.00 187 LEU A C 1
ATOM 1524 O O . LEU A 1 187 ? -6.664 -12.120 0.895 1.00 93.00 187 LEU A O 1
ATOM 1528 N N . THR A 1 188 ? -7.978 -13.040 2.470 1.00 95.50 188 THR A N 1
ATOM 1529 C CA . THR A 1 188 ? -9.257 -12.577 1.933 1.00 95.50 188 THR A CA 1
ATOM 1530 C C . THR A 1 188 ? -9.445 -11.075 2.165 1.00 95.50 188 THR A C 1
ATOM 1532 O O . THR A 1 188 ? -8.791 -10.462 3.012 1.00 95.50 188 THR A O 1
ATOM 1535 N N . LYS A 1 189 ? -10.378 -10.460 1.430 1.00 96.06 189 LYS A N 1
ATOM 1536 C CA . LYS A 1 189 ? -10.711 -9.037 1.594 1.00 96.06 189 LYS A CA 1
ATOM 1537 C C . LYS A 1 189 ? -11.129 -8.686 3.016 1.00 96.06 189 LYS A C 1
ATOM 1539 O O . LYS A 1 189 ? -10.681 -7.668 3.538 1.00 96.06 189 LYS A O 1
ATOM 1544 N N . ASP A 1 190 ? -11.917 -9.545 3.647 1.00 95.00 190 ASP A N 1
ATOM 1545 C CA . ASP A 1 190 ? -12.386 -9.311 5.008 1.00 95.00 190 ASP A CA 1
ATOM 1546 C C . ASP A 1 190 ? -11.243 -9.427 6.020 1.00 95.00 190 ASP A C 1
ATOM 1548 O O . ASP A 1 190 ? -11.123 -8.568 6.886 1.00 95.00 190 ASP A O 1
ATOM 1552 N N . GLU A 1 191 ? -10.328 -10.389 5.861 1.00 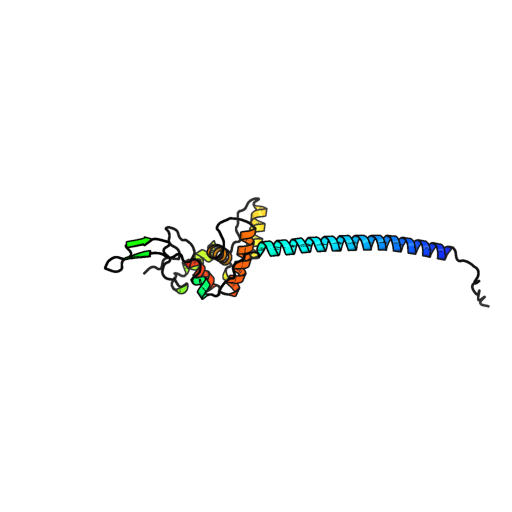93.38 191 GLU A N 1
ATOM 1553 C CA . GLU A 1 191 ? -9.125 -10.482 6.703 1.00 93.38 191 GLU A CA 1
ATOM 1554 C C . GLU A 1 191 ? -8.193 -9.279 6.527 1.00 93.38 191 GLU A C 1
ATOM 1556 O O . GLU A 1 191 ? -7.614 -8.795 7.498 1.00 93.38 191 GLU A O 1
ATOM 1561 N N . ILE A 1 192 ? -8.043 -8.773 5.298 1.00 95.00 192 ILE A N 1
ATOM 1562 C CA . ILE A 1 192 ? -7.250 -7.568 5.014 1.00 95.00 192 ILE A CA 1
ATOM 1563 C C . ILE A 1 192 ? -7.874 -6.356 5.691 1.00 95.00 192 ILE A C 1
ATOM 1565 O O . ILE A 1 192 ? -7.157 -5.570 6.310 1.00 95.00 192 ILE A O 1
ATOM 1569 N N . LEU A 1 193 ? -9.191 -6.198 5.573 1.00 94.50 193 LEU A N 1
ATOM 1570 C CA . LEU A 1 193 ? -9.916 -5.090 6.175 1.00 94.50 193 LEU A CA 1
ATOM 1571 C C . LEU A 1 193 ? -9.885 -5.177 7.700 1.00 94.50 193 LEU A C 1
ATOM 1573 O O . LEU A 1 193 ? -9.604 -4.179 8.357 1.00 94.50 193 LEU A O 1
ATOM 1577 N N . GLU A 1 194 ? -10.085 -6.366 8.265 1.00 91.81 194 GLU A N 1
ATOM 1578 C CA . GLU A 1 194 ? -9.965 -6.618 9.699 1.00 91.81 194 GLU A CA 1
ATOM 1579 C C . GLU A 1 194 ? -8.556 -6.273 10.188 1.00 91.81 194 GLU A C 1
ATOM 1581 O O . GLU A 1 194 ? -8.393 -5.499 11.134 1.00 91.81 194 GLU A O 1
ATOM 1586 N N . LEU A 1 195 ? -7.518 -6.779 9.517 1.00 90.19 195 LEU A N 1
ATOM 1587 C CA . LEU A 1 195 ? -6.131 -6.503 9.878 1.00 90.19 195 LEU A CA 1
ATOM 1588 C C . LEU A 1 195 ? -5.813 -5.013 9.746 1.00 90.19 195 LEU A C 1
ATOM 1590 O O . LEU A 1 195 ? -5.188 -4.445 10.637 1.00 90.19 195 LEU A O 1
ATOM 1594 N N . TYR A 1 196 ? -6.275 -4.354 8.686 1.00 91.88 196 TYR A N 1
ATOM 1595 C CA . TYR A 1 196 ? -6.125 -2.913 8.513 1.00 91.88 196 TYR A CA 1
ATOM 1596 C C . TYR A 1 196 ? -6.786 -2.133 9.650 1.00 91.88 196 TYR A C 1
ATOM 1598 O O . TYR A 1 196 ? -6.122 -1.314 10.283 1.00 91.88 196 TYR A O 1
ATOM 1606 N N . LEU A 1 197 ? -8.044 -2.428 9.978 1.00 89.56 197 LEU A N 1
ATOM 1607 C CA . LEU A 1 197 ? -8.780 -1.748 11.044 1.00 89.56 197 LEU A CA 1
ATOM 1608 C C . LEU A 1 197 ? -8.181 -1.992 12.428 1.00 89.56 197 LEU A C 1
ATOM 1610 O O . LEU A 1 197 ? -8.293 -1.123 13.281 1.00 89.56 197 LEU A O 1
ATOM 1614 N N . ASN A 1 198 ? -7.519 -3.131 12.648 1.00 85.62 198 ASN A N 1
ATOM 1615 C CA . ASN A 1 198 ? -6.783 -3.431 13.881 1.00 85.62 198 ASN A CA 1
ATOM 1616 C C . ASN A 1 198 ? -5.398 -2.757 13.945 1.00 85.62 198 ASN A C 1
ATOM 1618 O O . ASN A 1 198 ? -4.767 -2.745 15.004 1.00 85.62 198 ASN A O 1
ATOM 1622 N N . ARG A 1 199 ? -4.882 -2.243 12.823 1.00 80.69 199 ARG A N 1
ATOM 1623 C CA . ARG A 1 199 ? -3.529 -1.667 12.719 1.00 80.69 199 ARG A CA 1
ATOM 1624 C C . ARG A 1 199 ? -3.511 -0.183 12.412 1.00 80.69 199 ARG A C 1
ATOM 1626 O O . ARG A 1 199 ? -2.487 0.456 12.646 1.00 80.69 199 ARG A O 1
ATOM 1633 N N . VAL A 1 200 ? -4.601 0.358 11.885 1.00 78.06 200 VAL A N 1
ATOM 1634 C CA . VAL A 1 200 ? -4.721 1.787 11.644 1.00 78.06 200 VAL A CA 1
ATOM 1635 C C . VAL A 1 200 ? -4.634 2.518 12.984 1.00 78.06 200 VAL A C 1
ATOM 1637 O O . VAL A 1 200 ? -5.256 2.138 13.980 1.00 78.06 200 VAL A O 1
ATOM 1640 N N . TYR A 1 201 ? -3.774 3.530 13.019 1.00 64.88 201 TYR A N 1
ATOM 1641 C CA . TYR A 1 201 ? -3.623 4.403 14.170 1.00 64.88 201 TYR A CA 1
ATOM 1642 C C . TYR A 1 201 ? -4.820 5.350 14.218 1.00 64.88 201 TYR A C 1
ATOM 1644 O O . TYR A 1 201 ? -5.042 6.087 13.257 1.00 64.88 201 TYR A O 1
ATOM 1652 N N . LEU A 1 202 ? -5.586 5.331 15.309 1.00 65.19 202 LEU A N 1
ATOM 1653 C CA . LEU A 1 202 ? -6.777 6.176 15.465 1.00 65.19 202 LEU A CA 1
ATOM 1654 C C . LEU A 1 202 ? -6.532 7.420 16.339 1.00 65.19 202 LEU A C 1
ATOM 1656 O O . LEU A 1 202 ? -7.469 8.170 16.600 1.00 65.19 202 LEU A O 1
ATOM 1660 N N . GLY A 1 203 ? -5.287 7.669 16.761 1.00 48.38 203 GLY A N 1
ATOM 1661 C CA . GLY A 1 203 ? -4.933 8.744 17.697 1.00 48.38 203 GLY A CA 1
ATOM 1662 C C . GLY A 1 203 ? -4.667 8.238 19.120 1.00 48.38 203 GLY A C 1
ATOM 1663 O O . GLY A 1 203 ? -4.941 7.086 19.430 1.00 48.38 203 GLY A O 1
ATOM 1664 N N . ASP A 1 204 ? -4.084 9.090 19.970 1.00 47.97 204 ASP A N 1
ATOM 1665 C CA . ASP A 1 204 ? -3.843 8.857 21.412 1.00 47.97 204 ASP A CA 1
ATOM 1666 C C . ASP A 1 204 ? -3.141 7.531 21.793 1.00 47.97 204 ASP A C 1
ATOM 1668 O O . ASP A 1 204 ? -3.496 6.867 22.761 1.00 47.97 204 ASP A O 1
ATOM 1672 N N . GLN A 1 205 ? -2.149 7.090 21.005 1.00 47.38 205 GLN A N 1
ATOM 1673 C CA . GLN A 1 205 ? -1.497 5.771 21.169 1.00 47.38 205 GLN A CA 1
ATOM 1674 C C . GLN A 1 205 ? -2.438 4.555 21.018 1.00 47.38 205 GLN A C 1
ATOM 1676 O O . GLN A 1 205 ? -2.013 3.422 21.262 1.00 47.38 205 GLN A O 1
ATOM 1681 N N . ALA A 1 206 ? -3.678 4.758 20.562 1.00 53.28 206 ALA A N 1
ATOM 1682 C CA . ALA A 1 206 ? -4.630 3.698 20.279 1.00 53.28 206 ALA A CA 1
ATOM 1683 C C . ALA A 1 206 ? -4.456 3.181 18.844 1.00 53.28 206 ALA A C 1
ATOM 1685 O O . ALA A 1 206 ? -4.579 3.910 17.852 1.00 53.28 206 ALA A O 1
ATOM 1686 N N . PHE A 1 207 ? -4.181 1.883 18.744 1.00 54.12 207 PHE A N 1
ATOM 1687 C CA . PHE A 1 207 ? -4.159 1.146 17.487 1.00 54.12 207 PHE A CA 1
ATOM 1688 C C . PHE A 1 207 ? -5.346 0.188 17.473 1.00 54.12 207 PHE A C 1
ATOM 1690 O O . PHE A 1 207 ? -5.492 -0.629 18.385 1.00 54.12 207 PHE A O 1
ATOM 1697 N N . GLY A 1 208 ? -6.173 0.276 16.432 1.00 54.28 208 GLY A N 1
ATOM 1698 C CA . GLY A 1 208 ? -7.377 -0.541 16.309 1.00 54.28 208 GLY A CA 1
ATOM 1699 C C . GLY A 1 208 ? -8.679 0.208 16.600 1.00 54.28 208 GLY A C 1
ATOM 1700 O O . GLY A 1 208 ? -8.702 1.136 17.404 1.00 54.28 208 GLY A O 1
ATOM 1701 N N . ALA A 1 209 ? -9.781 -0.209 15.969 1.00 49.28 209 ALA A N 1
ATOM 1702 C CA . ALA A 1 209 ? -11.119 0.297 16.286 1.00 49.28 209 ALA A CA 1
ATOM 1703 C C . ALA A 1 209 ? -11.533 -0.063 17.733 1.00 49.28 209 ALA A C 1
ATOM 1705 O O . ALA A 1 209 ? -11.391 -1.221 18.135 1.00 49.28 209 ALA A O 1
ATOM 1706 N N . PRO A 1 210 ? -12.055 0.887 18.534 1.00 47.81 210 PRO A N 1
ATOM 1707 C CA . PRO A 1 210 ? -12.447 0.609 19.911 1.00 47.81 210 PRO A CA 1
ATOM 1708 C C . PRO A 1 210 ? -13.673 -0.313 19.964 1.00 47.81 210 PRO A C 1
ATOM 1710 O O . PRO A 1 210 ? -14.749 0.032 19.474 1.00 47.81 210 PRO A O 1
ATOM 1713 N N . LYS A 1 211 ? -13.528 -1.475 20.613 1.00 43.16 211 LYS A N 1
ATOM 1714 C CA . LYS A 1 211 ? -14.653 -2.341 20.991 1.00 43.16 211 LYS A CA 1
ATOM 1715 C C . LYS A 1 211 ? -15.407 -1.671 22.140 1.00 43.16 211 LYS A C 1
ATOM 1717 O O . LYS A 1 211 ? -14.865 -1.540 23.238 1.00 43.16 211 LYS A O 1
ATOM 1722 N N . ARG A 1 212 ? -16.640 -1.212 21.903 1.00 44.22 212 ARG A N 1
ATOM 1723 C CA . ARG A 1 212 ? -17.529 -0.830 23.010 1.00 44.22 212 ARG A CA 1
ATOM 1724 C C . ARG A 1 212 ? -17.980 -2.105 23.727 1.00 44.22 212 ARG A C 1
ATOM 1726 O O . ARG A 1 212 ? -18.311 -3.086 23.065 1.00 44.22 212 ARG A O 1
ATOM 1733 N N . ARG A 1 213 ? -17.893 -2.086 25.059 1.00 38.88 213 ARG A N 1
ATOM 1734 C CA . ARG A 1 213 ? -18.479 -3.110 25.932 1.00 38.88 213 ARG A CA 1
ATOM 1735 C C . ARG A 1 213 ? -19.998 -3.048 25.881 1.00 38.88 213 ARG A C 1
ATOM 1737 O O . ARG A 1 213 ? -20.511 -1.921 25.688 1.00 38.88 213 ARG A O 1
#

pLDDT: mean 82.95, std 13.66, range [38.88, 97.56]

Foldseek 3Di:
DDPPPDDDPPDDPVVVVVVVVVVVVVVVVVCVVVVVVVVVVVVVVVVVVVVVVVVVCLLPPPQDQDDALVVLLVFPDDDKDFDADPVRHTPDIHAFDQDDQQAPVLDDPVPLVVCCVPANVCLQPDQLFDPVQVVVQVVVCVVVVHRDGDRHHLLLVSQCQRTHDPDDDPSSSSSSSVNSNSVSVRDPSSSSSSSSQSADDPDPSYGHDDRDD

Solvent-accessible surface area (backbone atoms only — not comparable to full-atom values): 12600 Å² total; per-residue (Å²): 138,82,83,80,78,73,78,65,92,82,67,79,58,64,67,58,55,52,51,52,51,52,50,51,52,52,50,50,55,52,48,55,48,54,53,51,52,49,52,52,52,52,50,52,50,52,51,52,49,51,51,53,51,50,50,50,48,65,55,56,61,88,60,79,82,82,69,56,64,74,52,59,74,57,56,89,67,67,79,52,53,74,43,62,48,101,84,69,47,80,75,46,67,51,58,56,49,70,62,79,90,60,53,63,86,78,44,62,73,65,58,65,49,49,51,32,64,73,54,22,77,58,61,94,78,48,66,26,56,43,67,65,43,39,52,50,19,51,56,51,17,65,76,64,77,44,92,80,53,76,48,65,29,62,43,22,54,42,30,35,74,72,76,51,75,91,69,90,46,72,64,51,54,54,41,18,48,56,43,5,37,54,47,50,76,64,41,55,72,66,56,49,49,27,51,36,46,48,59,43,74,74,53,94,66,35,31,28,71,83,82,80,130